Protein AF-A0A9J6GG42-F1 (afdb_monomer)

pLDDT: mean 74.62, std 26.08, range [26.56, 97.38]

Foldseek 3Di:
DDDDDDDDDDDDDDDDDDDDDDPPDPVVVVVVVVVVVPVPDDDPPDCPPVVVVVVVVVVPAQPQLVQLVVLQVVCVVDPDPQKDKDADPVDSQKMKMWGAADPPALRHLAIWIKIWGHDSCPPVAATFIFTPQQDLAQQAARRRGGNDCCNDVVPDSPDGPRNVNVVVNVCRVPPDLVDGNDVVLSCCVPPPVPVNSVVSNVSRVSRVVVVVPVVPPPPPPDDD

Mean predicted aligned error: 14.64 Å

Structure (mmCIF, N/CA/C/O backbone):
data_AF-A0A9J6GG42-F1
#
_entry.id   AF-A0A9J6GG42-F1
#
loop_
_atom_site.group_PDB
_atom_site.id
_atom_site.type_symbol
_atom_site.label_atom_id
_atom_site.label_alt_id
_atom_site.label_comp_id
_atom_site.label_asym_id
_atom_site.label_entity_id
_atom_site.label_seq_id
_atom_site.pdbx_PDB_ins_code
_atom_site.Cartn_x
_atom_site.Cartn_y
_atom_site.Cartn_z
_atom_site.occupancy
_atom_site.B_iso_or_equiv
_atom_site.auth_seq_id
_atom_site.auth_comp_id
_atom_site.auth_asym_id
_atom_site.auth_atom_id
_atom_site.pdbx_PDB_model_num
ATOM 1 N N . MET A 1 1 ? -19.858 -38.511 -34.198 1.00 34.88 1 MET A N 1
ATOM 2 C CA . MET A 1 1 ? -19.966 -39.105 -32.851 1.00 34.88 1 MET A CA 1
ATOM 3 C C . MET A 1 1 ? -19.753 -37.976 -31.852 1.00 34.88 1 MET A C 1
ATOM 5 O O . MET A 1 1 ? -18.632 -37.671 -31.477 1.00 34.88 1 MET A O 1
ATOM 9 N N . CYS A 1 2 ? -20.836 -37.250 -31.577 1.00 27.61 2 CYS A N 1
ATOM 10 C CA . CYS A 1 2 ? -20.926 -36.263 -30.509 1.00 27.61 2 CYS A CA 1
ATOM 11 C C . CYS A 1 2 ? -21.128 -37.011 -29.193 1.00 27.61 2 CYS A C 1
ATOM 13 O O . CYS A 1 2 ? -21.946 -37.927 -29.153 1.00 27.61 2 CYS A O 1
ATOM 15 N N . ILE A 1 3 ? -20.468 -36.576 -28.124 1.00 31.45 3 ILE A N 1
ATOM 16 C CA . ILE A 1 3 ? -20.986 -36.766 -26.770 1.00 31.45 3 ILE A CA 1
ATOM 17 C C . ILE A 1 3 ? -20.995 -35.388 -26.120 1.00 31.45 3 ILE A C 1
ATOM 19 O O . ILE A 1 3 ? -19.964 -34.829 -25.762 1.00 31.45 3 ILE A O 1
ATOM 23 N N . ALA A 1 4 ? -22.200 -34.837 -26.060 1.00 33.78 4 ALA A N 1
ATOM 24 C CA . ALA A 1 4 ? -22.592 -33.738 -25.203 1.00 33.78 4 ALA A CA 1
ATOM 25 C C . ALA A 1 4 ? -23.213 -34.335 -23.941 1.00 33.78 4 ALA A C 1
ATOM 27 O O . ALA A 1 4 ? -24.021 -35.249 -24.078 1.00 33.78 4 ALA A O 1
ATOM 28 N N . VAL A 1 5 ? -22.943 -33.770 -22.762 1.00 28.41 5 VAL A N 1
ATOM 29 C CA . VAL A 1 5 ? -23.880 -33.810 -21.629 1.00 28.41 5 VAL A CA 1
ATOM 30 C C . VAL A 1 5 ? -23.747 -32.515 -20.809 1.00 28.41 5 VAL A C 1
ATOM 32 O O . VAL A 1 5 ? -22.779 -32.350 -20.081 1.00 28.41 5 VAL A O 1
ATOM 35 N N . ARG A 1 6 ? -24.745 -31.629 -20.997 1.00 28.56 6 ARG A N 1
ATOM 36 C CA . ARG A 1 6 ? -25.540 -30.855 -20.004 1.00 28.56 6 ARG A CA 1
ATOM 37 C C . ARG A 1 6 ? -24.800 -30.046 -18.921 1.00 28.56 6 ARG A C 1
ATOM 39 O O . ARG A 1 6 ? -24.008 -30.594 -18.179 1.00 28.56 6 ARG A O 1
ATOM 46 N N . ALA A 1 7 ? -25.035 -28.746 -18.707 1.00 31.27 7 ALA A N 1
ATOM 47 C CA . ALA A 1 7 ? -26.289 -27.970 -18.636 1.00 31.27 7 ALA A CA 1
ATOM 48 C C . ALA A 1 7 ? -27.351 -28.559 -17.681 1.00 31.27 7 ALA A C 1
ATOM 50 O O . ALA A 1 7 ? -28.170 -29.381 -18.087 1.00 31.27 7 ALA A O 1
ATOM 51 N N . CYS A 1 8 ? -27.361 -28.078 -16.435 1.00 27.41 8 CYS A N 1
ATOM 52 C CA . CYS A 1 8 ? -28.512 -28.089 -15.522 1.00 27.41 8 CYS A CA 1
ATOM 53 C C . CYS A 1 8 ? -28.934 -26.608 -15.354 1.00 27.41 8 CYS A C 1
ATOM 55 O O . CYS A 1 8 ? -28.137 -25.830 -14.841 1.00 27.41 8 CYS A O 1
ATOM 57 N N . VAL A 1 9 ? -29.890 -26.105 -16.154 1.00 29.81 9 VAL A N 1
ATOM 58 C CA . VAL A 1 9 ? -31.336 -25.906 -15.848 1.00 29.81 9 VAL A CA 1
ATOM 59 C C . VAL A 1 9 ? -31.528 -24.874 -14.716 1.00 29.81 9 VAL A C 1
ATOM 61 O O . VAL A 1 9 ? -31.176 -25.165 -13.586 1.00 29.81 9 VAL A O 1
ATOM 64 N N . CYS A 1 10 ? -31.834 -23.593 -14.976 1.00 28.28 10 CYS A N 1
ATOM 65 C CA . CYS A 1 10 ? -33.094 -22.938 -15.410 1.00 28.28 10 CYS A CA 1
ATOM 66 C C . CYS A 1 10 ? -34.278 -22.979 -14.417 1.00 28.28 10 CYS A C 1
ATOM 68 O O . CYS A 1 10 ? -34.695 -24.066 -14.034 1.00 28.28 10 CYS A O 1
ATOM 70 N N . ARG A 1 11 ? -34.911 -21.789 -14.273 1.00 27.39 11 ARG A N 1
ATOM 71 C CA . ARG A 1 11 ? -36.269 -21.441 -13.761 1.00 27.39 11 ARG A CA 1
ATOM 72 C C . ARG A 1 11 ? -36.414 -21.340 -12.237 1.00 27.39 11 ARG A C 1
ATOM 74 O O . ARG A 1 11 ? -35.824 -22.137 -11.531 1.00 27.39 11 ARG A O 1
ATOM 81 N N . ASP A 1 12 ? -37.117 -20.378 -11.641 1.00 27.25 12 ASP A N 1
ATOM 82 C CA . ASP A 1 12 ? -38.142 -19.395 -12.049 1.00 27.25 12 ASP A CA 1
ATOM 83 C C . ASP A 1 12 ? -37.752 -18.006 -11.469 1.00 27.25 12 ASP A C 1
ATOM 85 O O . ASP A 1 12 ? -36.958 -17.940 -10.540 1.00 27.25 12 ASP A O 1
ATOM 89 N N . VAL A 1 13 ? -38.155 -16.833 -11.963 1.00 28.69 13 VAL A N 1
ATOM 90 C CA . VAL A 1 13 ? -39.525 -16.325 -12.092 1.00 28.69 13 VAL A CA 1
ATOM 91 C C . VAL A 1 13 ? -39.519 -15.217 -13.148 1.00 28.69 13 VAL A C 1
ATOM 93 O O . VAL A 1 13 ? -38.751 -14.260 -13.072 1.00 28.69 13 VAL A O 1
ATOM 96 N N . THR A 1 14 ? -40.401 -15.351 -14.135 1.00 32.22 14 THR A N 1
ATOM 97 C CA . THR A 1 14 ? -40.903 -14.198 -14.884 1.00 32.22 14 THR A CA 1
ATOM 98 C C . THR A 1 14 ? -42.121 -13.709 -14.128 1.00 32.22 14 THR A C 1
ATOM 100 O O . THR A 1 14 ? -43.102 -14.440 -14.045 1.00 32.22 14 THR A O 1
ATOM 103 N N . ASP A 1 15 ? -42.069 -12.492 -13.598 1.00 27.72 15 ASP A N 1
ATOM 104 C CA . ASP A 1 15 ? -43.293 -11.741 -13.377 1.00 27.72 15 ASP A CA 1
ATOM 105 C C . ASP A 1 15 ? -43.124 -10.301 -13.847 1.00 27.72 15 ASP A C 1
ATOM 107 O O . ASP A 1 15 ? -42.053 -9.696 -13.791 1.00 27.72 15 ASP A O 1
ATOM 111 N N . ARG A 1 16 ? -44.196 -9.835 -14.463 1.00 29.80 16 ARG A N 1
ATOM 112 C CA . ARG A 1 16 ? -44.296 -8.638 -15.280 1.00 29.80 16 ARG A CA 1
ATOM 113 C C . ARG A 1 16 ? -44.722 -7.443 -14.419 1.00 29.80 16 ARG A C 1
ATOM 115 O O . ARG A 1 16 ? -45.598 -7.575 -13.580 1.00 29.80 16 ARG A O 1
ATOM 122 N N . HIS A 1 17 ? -44.242 -6.268 -14.842 1.00 27.11 17 HIS A N 1
ATOM 123 C CA . HIS A 1 17 ? -44.858 -4.930 -14.742 1.00 27.11 17 HIS A CA 1
ATOM 124 C C . HIS A 1 17 ? -44.495 -3.995 -13.571 1.00 27.11 17 HIS A C 1
ATOM 126 O O . HIS A 1 17 ? -44.427 -4.398 -12.419 1.00 27.11 17 HIS A O 1
ATOM 132 N N . PHE A 1 18 ? -44.416 -2.706 -13.962 1.00 26.56 18 PHE A N 1
ATOM 133 C CA . PHE A 1 18 ? -44.274 -1.446 -13.205 1.00 26.56 18 PHE A CA 1
ATOM 134 C C . PHE A 1 18 ? -42.839 -1.125 -12.735 1.00 26.56 18 PHE A C 1
ATOM 136 O O . PHE A 1 18 ? -42.307 -1.821 -11.892 1.00 26.56 18 PHE A O 1
ATOM 143 N N . PHE A 1 19 ? -42.106 -0.110 -13.214 1.00 27.61 19 PHE A N 1
ATOM 144 C CA . PHE A 1 19 ? -42.415 1.189 -13.833 1.00 27.61 19 PHE A CA 1
ATOM 145 C C . PHE A 1 19 ? -41.376 1.536 -14.923 1.00 27.61 19 PHE A C 1
ATOM 147 O O . PHE A 1 19 ? -40.236 1.086 -14.865 1.00 27.61 19 PHE A O 1
ATOM 154 N N . GLY A 1 20 ? -41.787 2.322 -15.922 1.00 31.00 20 GLY A N 1
ATOM 155 C CA . GLY A 1 20 ? -41.000 2.622 -17.120 1.00 31.00 20 GLY A CA 1
ATOM 156 C C . GLY A 1 20 ? -39.867 3.633 -16.939 1.00 31.00 20 GLY A C 1
ATOM 157 O O . GLY A 1 20 ? -40.017 4.615 -16.222 1.00 31.00 20 GLY A O 1
ATOM 158 N N . PHE A 1 21 ? -38.790 3.408 -17.694 1.00 29.58 21 PHE A N 1
ATOM 159 C CA . PHE 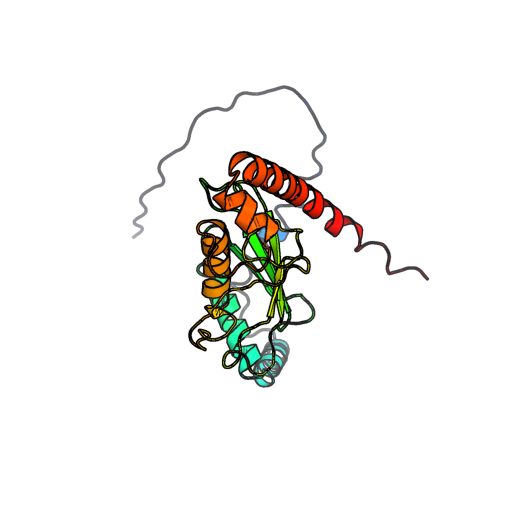A 1 21 ? -37.803 4.400 -18.124 1.00 29.58 21 PHE A CA 1
ATOM 160 C C . PHE A 1 21 ? -37.305 4.029 -19.542 1.00 29.58 21 PHE A C 1
ATOM 162 O O . PHE A 1 21 ? -37.403 2.857 -19.910 1.00 29.58 21 PHE A O 1
ATOM 169 N N . PRO A 1 22 ? -36.860 4.998 -20.368 1.00 30.06 22 PRO A N 1
ATOM 170 C CA . PRO A 1 22 ? -36.597 4.803 -21.800 1.00 30.06 22 PRO A CA 1
ATOM 171 C C . PRO A 1 22 ? -35.367 3.922 -22.087 1.00 30.06 22 PRO A C 1
ATOM 173 O O . PRO A 1 22 ? -34.332 4.067 -21.443 1.00 30.06 22 PRO A O 1
ATOM 176 N N . ASP A 1 23 ? -35.495 3.054 -23.096 1.00 36.44 23 ASP A N 1
ATOM 177 C CA . ASP A 1 23 ? -34.496 2.117 -23.642 1.00 36.44 23 ASP A CA 1
ATOM 178 C C . ASP A 1 23 ? -33.335 2.809 -24.399 1.00 36.44 23 ASP A C 1
ATOM 180 O O . ASP A 1 23 ? -33.146 2.628 -25.601 1.00 36.44 23 ASP A O 1
ATOM 184 N N . GLU A 1 24 ? -32.505 3.573 -23.696 1.00 39.22 24 GLU A N 1
ATOM 185 C CA . GLU A 1 24 ? -31.186 3.995 -24.184 1.00 39.22 24 GLU A CA 1
ATOM 186 C C . GLU A 1 24 ? -30.173 3.887 -23.041 1.00 39.22 24 GLU A C 1
ATOM 188 O O . GLU A 1 24 ? -29.965 4.869 -22.350 1.00 39.22 24 GLU A O 1
ATOM 193 N N . ASP A 1 25 ? -29.593 2.696 -22.802 1.00 42.44 25 ASP A N 1
ATOM 194 C CA . ASP A 1 25 ? -28.186 2.571 -22.333 1.00 42.44 25 ASP A CA 1
ATOM 195 C C . ASP A 1 25 ? -27.667 1.148 -22.023 1.00 42.44 25 ASP A C 1
ATOM 197 O O . ASP A 1 25 ? -26.556 0.978 -21.524 1.00 42.44 25 ASP A O 1
ATOM 201 N N . VAL A 1 26 ? -28.375 0.068 -22.369 1.00 39.12 26 VAL A N 1
ATOM 202 C CA . VAL A 1 26 ? -27.861 -1.299 -22.085 1.00 39.12 26 VAL A CA 1
ATOM 203 C C . VAL A 1 26 ? -26.982 -1.860 -23.222 1.00 39.12 26 VAL A C 1
ATOM 205 O O . VAL A 1 26 ? -26.196 -2.791 -23.035 1.00 39.12 26 VAL A O 1
ATOM 208 N N . THR A 1 27 ? -27.011 -1.248 -24.407 1.00 38.69 27 THR A N 1
ATOM 209 C CA . THR A 1 27 ? -26.248 -1.689 -25.591 1.00 38.69 27 THR A CA 1
ATOM 210 C C . THR A 1 27 ? -24.863 -1.049 -25.732 1.00 38.69 27 THR A C 1
ATOM 212 O O . THR A 1 27 ? -24.027 -1.592 -26.458 1.00 38.69 27 THR A O 1
ATOM 215 N N . GLN A 1 28 ? -24.552 0.040 -25.015 1.00 38.94 28 GLN A N 1
ATOM 216 C CA . GLN A 1 28 ? -23.200 0.631 -25.024 1.00 38.94 28 GLN A CA 1
ATOM 217 C C . GLN A 1 28 ? -22.244 -0.017 -24.010 1.00 38.94 28 GLN A C 1
ATOM 219 O O . GLN A 1 28 ? -21.036 -0.078 -24.259 1.00 38.94 28 GLN A O 1
ATOM 224 N N . LEU A 1 29 ? -22.766 -0.615 -22.936 1.00 37.66 29 LEU A N 1
ATOM 225 C CA . LEU A 1 29 ? -21.952 -1.285 -21.916 1.00 37.66 29 LEU A CA 1
ATOM 226 C C . LEU A 1 29 ? -21.513 -2.705 -22.331 1.00 37.66 29 LEU A C 1
ATOM 228 O O . LEU A 1 29 ? -20.442 -3.175 -21.947 1.00 37.66 29 LEU A O 1
ATOM 232 N N . LEU A 1 30 ? -22.265 -3.364 -23.219 1.00 35.56 30 LEU A N 1
ATOM 233 C CA . LEU A 1 30 ? -21.920 -4.695 -23.743 1.00 35.56 30 LEU A CA 1
ATOM 234 C C . LEU A 1 30 ? -21.073 -4.663 -25.031 1.00 35.56 30 LEU A C 1
ATOM 236 O O . LEU A 1 30 ? -20.519 -5.690 -25.428 1.00 35.56 30 LEU A O 1
ATOM 240 N N . GLY A 1 31 ? -20.884 -3.490 -25.648 1.00 35.47 31 GLY A N 1
ATOM 241 C CA . GLY A 1 31 ? -20.047 -3.296 -26.844 1.00 35.47 31 GLY A CA 1
ATOM 242 C C . GLY A 1 31 ? -18.552 -3.051 -26.575 1.00 35.47 31 GLY A C 1
ATOM 243 O O . GLY A 1 31 ? -17.739 -3.097 -27.508 1.00 35.47 31 GLY A O 1
ATOM 244 N N . ARG A 1 32 ? -18.166 -2.796 -25.316 1.00 41.47 32 ARG A N 1
ATOM 245 C CA . ARG A 1 32 ? -16.761 -2.596 -24.904 1.00 41.47 32 ARG A CA 1
ATOM 246 C C . ARG A 1 32 ? -16.127 -3.832 -24.260 1.00 41.47 32 ARG A C 1
ATOM 248 O O . ARG A 1 32 ? -14.922 -4.014 -24.392 1.00 41.47 32 ARG A O 1
ATOM 255 N N . ILE A 1 33 ? -16.923 -4.750 -23.712 1.00 37.12 33 ILE A N 1
ATOM 256 C CA . ILE A 1 33 ? -16.424 -6.018 -23.147 1.00 37.12 33 ILE A CA 1
ATOM 257 C C . ILE A 1 33 ? -16.388 -7.145 -24.201 1.00 37.12 33 ILE A C 1
ATOM 259 O O . ILE A 1 33 ? -15.546 -8.039 -24.143 1.00 37.12 33 ILE A O 1
ATOM 263 N N . THR A 1 34 ? -17.176 -7.055 -25.276 1.00 36.91 34 THR A N 1
ATOM 264 C CA . THR A 1 34 ? -17.139 -8.030 -26.388 1.00 36.91 34 THR A CA 1
ATOM 265 C C . THR A 1 34 ? -16.066 -7.756 -27.449 1.00 36.91 34 THR A C 1
ATOM 267 O O . THR A 1 34 ? -15.823 -8.607 -28.303 1.00 36.91 34 THR A O 1
ATOM 270 N N . ARG A 1 35 ? -15.331 -6.635 -27.369 1.00 43.53 35 ARG A N 1
ATOM 271 C CA . ARG A 1 35 ? -14.138 -6.405 -28.211 1.00 43.53 35 ARG A CA 1
ATOM 272 C C . ARG A 1 35 ? -12.839 -6.973 -27.639 1.00 43.53 35 ARG A C 1
ATOM 274 O O . ARG A 1 35 ? -11.847 -7.028 -28.359 1.00 43.53 35 ARG A O 1
ATOM 281 N N . PHE A 1 36 ? -12.863 -7.486 -26.410 1.00 42.38 36 PHE A N 1
ATOM 282 C CA . PHE A 1 36 ? -11.732 -8.216 -25.830 1.00 42.38 36 PHE A CA 1
ATOM 283 C C . PHE A 1 36 ? -11.782 -9.727 -26.122 1.00 42.38 36 PHE A C 1
ATOM 285 O O . PHE A 1 36 ? -10.751 -10.395 -26.126 1.00 42.38 36 PHE A O 1
ATOM 292 N N . PHE A 1 37 ? -12.956 -10.262 -26.480 1.00 33.41 37 PHE A N 1
ATOM 293 C CA . PHE A 1 37 ? -13.155 -11.692 -26.754 1.00 33.41 37 PHE A CA 1
ATOM 294 C C . PHE A 1 37 ? -13.167 -12.094 -28.242 1.00 33.41 37 PHE A C 1
ATOM 296 O O . PHE A 1 37 ? -13.325 -13.272 -28.550 1.00 33.41 37 PHE A O 1
ATOM 303 N N . LEU A 1 38 ? -12.900 -11.165 -29.171 1.00 35.72 38 LEU A N 1
ATOM 304 C CA . LEU A 1 38 ? -12.677 -11.473 -30.598 1.00 35.72 38 LEU A CA 1
ATOM 305 C C . LEU A 1 38 ? -11.225 -11.268 -31.071 1.00 35.72 38 LEU A C 1
ATOM 307 O O . LEU A 1 38 ? -10.941 -11.334 -32.265 1.00 35.72 38 LEU A O 1
ATOM 311 N N . TRP A 1 39 ? -10.270 -11.084 -30.153 1.00 34.34 39 TRP A N 1
ATOM 312 C CA . TRP A 1 39 ? -8.835 -11.063 -30.476 1.00 34.34 39 TRP A CA 1
ATOM 313 C C . TRP A 1 39 ? -8.170 -12.444 -30.330 1.00 34.34 39 TRP A C 1
ATOM 315 O O . TRP A 1 39 ? -6.969 -12.556 -30.126 1.00 34.34 39 TRP A O 1
ATOM 325 N N . LYS A 1 40 ? -8.929 -13.538 -30.444 1.00 38.41 40 LYS A N 1
ATOM 326 C CA . LYS A 1 40 ? -8.357 -14.887 -30.624 1.00 38.41 40 LYS A CA 1
ATOM 327 C C . LYS A 1 40 ? -8.551 -15.460 -32.025 1.00 38.41 40 LYS A C 1
ATOM 329 O O . LYS A 1 40 ? -8.370 -16.655 -32.231 1.00 38.41 40 LYS A O 1
ATOM 334 N N . GLN A 1 41 ? -8.846 -14.607 -33.007 1.00 42.19 41 GLN A N 1
ATOM 335 C CA . GLN A 1 41 ? -8.968 -15.044 -34.398 1.00 42.19 41 GLN A CA 1
ATOM 336 C C . GLN A 1 41 ? -8.524 -13.987 -35.417 1.00 42.19 41 GLN A C 1
ATOM 338 O O . GLN A 1 41 ? -9.096 -13.866 -36.495 1.00 42.19 41 GLN A O 1
ATOM 343 N N . LEU A 1 42 ? -7.481 -13.213 -35.100 1.00 43.34 42 LEU A N 1
ATOM 344 C CA . LEU A 1 42 ? -6.805 -12.404 -36.112 1.00 43.34 42 LEU A CA 1
ATOM 345 C C . LEU A 1 42 ? -5.604 -13.168 -36.655 1.00 43.34 42 LEU A C 1
ATOM 347 O O . LEU A 1 42 ? -4.560 -13.290 -36.013 1.00 43.34 42 LEU A O 1
ATOM 351 N N . ASP A 1 43 ? -5.795 -13.687 -37.864 1.00 43.47 43 ASP A N 1
ATOM 352 C CA . ASP A 1 43 ? -4.780 -14.331 -38.676 1.00 43.47 43 ASP A CA 1
ATOM 353 C C . ASP A 1 43 ? -3.457 -13.562 -38.649 1.00 43.47 43 ASP A C 1
ATOM 355 O O . ASP A 1 43 ? -3.310 -12.443 -39.153 1.00 43.47 43 ASP A O 1
ATOM 359 N N . ALA A 1 44 ? -2.444 -14.251 -38.134 1.00 44.19 44 ALA A N 1
ATOM 360 C CA . ALA A 1 44 ? -1.038 -13.884 -38.069 1.00 44.19 44 ALA A CA 1
ATOM 361 C C . ALA A 1 44 ? -0.388 -13.490 -39.418 1.00 44.19 44 ALA A C 1
ATOM 363 O O . ALA A 1 44 ? 0.810 -13.193 -39.430 1.00 44.19 44 ALA A O 1
ATOM 364 N N . LYS A 1 45 ? -1.139 -13.495 -40.525 1.00 44.47 45 LYS A N 1
ATOM 365 C CA . LYS A 1 45 ? -0.677 -13.290 -41.903 1.00 44.47 45 LYS A CA 1
ATOM 366 C C . LYS A 1 45 ? -1.046 -11.924 -42.501 1.00 44.47 45 LYS A C 1
ATOM 368 O O . LYS A 1 45 ? -0.492 -11.577 -43.536 1.00 44.47 45 LYS A O 1
ATOM 373 N N . ARG A 1 46 ? -1.941 -11.135 -41.883 1.00 49.38 46 ARG A N 1
ATOM 374 C CA . ARG A 1 46 ? -2.514 -9.937 -42.541 1.00 49.38 46 ARG A CA 1
ATOM 375 C C . ARG A 1 46 ? -1.795 -8.606 -42.279 1.00 49.38 46 ARG A C 1
ATOM 377 O O . ARG A 1 46 ? -2.008 -7.662 -43.027 1.00 49.38 46 ARG A O 1
ATOM 384 N N . PHE A 1 47 ? -0.906 -8.521 -41.286 1.00 45.38 47 PHE A N 1
ATOM 385 C CA . PHE A 1 47 ? -0.164 -7.284 -40.991 1.00 45.38 47 PHE A CA 1
ATOM 386 C C . PHE A 1 47 ? 1.282 -7.561 -40.548 1.00 45.38 47 PHE A C 1
ATOM 388 O O . PHE A 1 47 ? 1.581 -7.536 -39.349 1.00 45.38 47 PHE A O 1
ATOM 395 N N . PRO A 1 48 ? 2.211 -7.819 -41.487 1.00 42.44 48 PRO A N 1
ATOM 396 C CA . PRO A 1 48 ? 3.614 -8.041 -41.146 1.00 42.44 48 PRO A CA 1
ATOM 397 C C . PRO A 1 48 ? 4.251 -6.812 -40.471 1.00 42.44 48 PRO A C 1
ATOM 399 O O . PRO A 1 48 ? 5.040 -6.972 -39.548 1.00 42.44 48 PRO A O 1
ATOM 402 N N . SER A 1 49 ? 3.850 -5.585 -40.829 1.00 41.44 49 SER A N 1
ATOM 403 C CA . SER A 1 49 ? 4.427 -4.343 -40.283 1.00 41.44 49 SER A CA 1
ATOM 404 C C . SER A 1 49 ? 4.037 -4.034 -38.828 1.00 41.44 49 SER A C 1
ATOM 406 O O . SER A 1 49 ? 4.852 -3.482 -38.087 1.00 41.44 49 SER A O 1
ATOM 408 N N . LEU A 1 50 ? 2.831 -4.415 -38.388 1.00 44.06 50 LEU A N 1
ATOM 409 C CA . LEU A 1 50 ? 2.371 -4.254 -37.000 1.00 44.06 50 LEU A CA 1
ATOM 410 C C . LEU A 1 50 ? 3.049 -5.250 -36.062 1.00 44.06 50 LEU A C 1
ATOM 412 O O . LEU A 1 50 ? 3.456 -4.865 -34.968 1.00 44.06 50 LEU A O 1
ATOM 416 N N . LYS A 1 51 ? 3.276 -6.489 -36.518 1.00 42.53 51 LYS A N 1
ATOM 417 C CA . LYS A 1 51 ? 4.135 -7.436 -35.798 1.00 42.53 51 LYS A CA 1
ATOM 41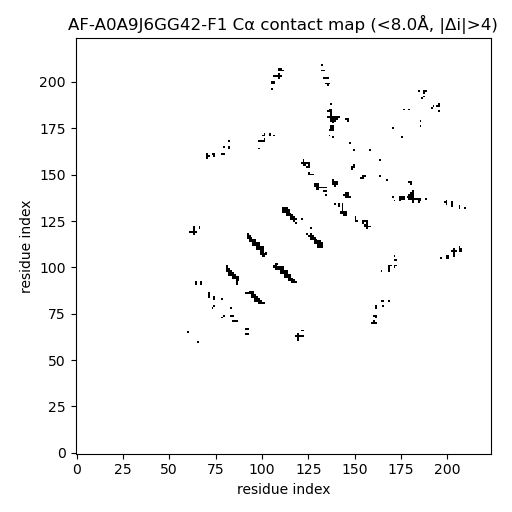8 C C . LYS A 1 51 ? 5.543 -6.879 -35.647 1.00 42.53 51 LYS A C 1
ATOM 420 O O . LYS A 1 51 ? 6.057 -6.872 -34.540 1.00 42.53 51 LYS A O 1
ATOM 425 N N . THR A 1 52 ? 6.140 -6.327 -36.701 1.00 42.38 52 THR A N 1
ATOM 426 C CA . THR A 1 52 ? 7.494 -5.756 -36.625 1.00 42.38 52 THR A CA 1
ATOM 427 C C . THR A 1 52 ? 7.575 -4.517 -35.723 1.00 42.38 52 THR A C 1
ATOM 429 O O . THR A 1 52 ? 8.578 -4.351 -35.033 1.00 42.38 52 THR A O 1
ATOM 432 N N . LYS A 1 53 ? 6.533 -3.671 -35.659 1.00 41.16 53 LYS A N 1
ATOM 433 C CA . LYS A 1 53 ? 6.456 -2.535 -34.715 1.00 41.16 53 LYS A CA 1
ATOM 434 C C . LYS A 1 53 ? 6.303 -2.990 -33.260 1.00 41.16 53 LYS A C 1
ATOM 436 O O . LYS A 1 53 ? 7.027 -2.492 -32.405 1.00 41.16 53 LYS A O 1
ATOM 441 N N . LEU A 1 54 ? 5.426 -3.958 -32.992 1.00 46.00 54 LEU A N 1
ATOM 442 C CA . LEU A 1 54 ? 5.205 -4.501 -31.647 1.00 46.00 54 LEU A CA 1
ATOM 443 C C . LEU A 1 54 ? 6.423 -5.308 -31.155 1.00 46.00 54 LEU A C 1
ATOM 445 O O . LEU A 1 54 ? 6.836 -5.176 -30.007 1.00 46.00 54 LEU A O 1
ATOM 449 N N . ILE A 1 55 ? 7.062 -6.069 -32.053 1.00 46.75 55 ILE A N 1
ATOM 450 C CA . ILE A 1 55 ? 8.310 -6.805 -31.802 1.00 46.75 55 ILE A CA 1
ATOM 451 C C . ILE A 1 55 ? 9.482 -5.835 -31.586 1.00 46.75 55 ILE A C 1
ATOM 453 O O . ILE A 1 55 ? 10.279 -6.063 -30.684 1.00 46.75 55 ILE A O 1
ATOM 457 N N . ARG A 1 56 ? 9.583 -4.720 -32.331 1.00 42.34 56 ARG A N 1
ATOM 458 C CA . ARG A 1 56 ? 10.596 -3.673 -32.071 1.00 42.34 56 ARG A CA 1
ATOM 459 C C . ARG A 1 56 ? 10.402 -2.980 -30.721 1.00 42.34 56 ARG A C 1
ATOM 461 O O . ARG A 1 56 ? 11.398 -2.708 -30.061 1.00 42.34 56 ARG A O 1
ATOM 468 N N . TYR A 1 57 ? 9.161 -2.739 -30.297 1.00 43.31 57 TYR A N 1
ATOM 469 C CA . TYR A 1 57 ? 8.861 -2.206 -28.961 1.00 43.31 57 TYR A CA 1
ATOM 470 C C . TYR A 1 57 ? 9.267 -3.201 -27.858 1.00 43.31 57 TYR A C 1
ATOM 472 O O . TYR A 1 57 ? 9.876 -2.821 -26.861 1.00 43.31 57 TYR A O 1
ATOM 480 N N . PHE A 1 58 ? 9.041 -4.499 -28.087 1.00 48.19 58 PHE A N 1
ATOM 481 C CA . PHE A 1 58 ? 9.532 -5.576 -27.221 1.00 48.19 58 PHE A CA 1
ATOM 482 C C . PHE A 1 58 ? 11.069 -5.665 -27.180 1.00 48.19 58 PHE A C 1
ATOM 484 O O . PHE A 1 58 ? 11.637 -5.921 -26.118 1.00 48.19 58 PHE A O 1
ATOM 491 N N . ASN A 1 59 ? 11.752 -5.407 -28.301 1.00 44.78 59 ASN A N 1
ATOM 492 C CA . ASN A 1 59 ? 13.207 -5.557 -28.442 1.00 44.78 59 ASN A CA 1
ATOM 493 C C . ASN A 1 59 ? 14.032 -4.381 -27.873 1.00 44.78 59 ASN A C 1
ATOM 495 O O . ASN A 1 59 ? 15.255 -4.458 -27.843 1.00 44.78 59 ASN A O 1
ATOM 499 N N . MET A 1 60 ? 13.378 -3.308 -27.410 1.00 52.66 60 MET A N 1
ATOM 500 C CA . MET A 1 60 ? 14.000 -2.149 -26.741 1.00 52.66 60 MET A CA 1
ATOM 501 C C . MET A 1 60 ? 13.708 -2.090 -25.230 1.00 52.66 60 MET A C 1
ATOM 503 O O . MET A 1 60 ? 14.058 -1.121 -24.559 1.00 52.66 60 MET A O 1
ATOM 507 N N . SER A 1 61 ? 13.030 -3.098 -24.677 1.00 69.12 61 SER A N 1
ATOM 508 C CA . SER A 1 61 ? 12.610 -3.081 -23.276 1.00 69.12 61 SER A CA 1
ATOM 509 C C . SER A 1 61 ? 13.757 -3.493 -22.343 1.00 69.12 61 SER A C 1
ATOM 511 O O . SER A 1 61 ? 14.324 -4.589 -22.439 1.00 69.12 61 SER A O 1
ATOM 513 N N . THR A 1 62 ? 14.110 -2.594 -21.422 1.00 87.00 62 THR A N 1
ATOM 514 C CA . THR A 1 62 ? 15.096 -2.850 -20.364 1.00 87.00 62 THR A CA 1
ATOM 515 C C . THR A 1 62 ? 14.725 -4.109 -19.566 1.00 87.00 62 THR A C 1
ATOM 517 O O . THR A 1 62 ? 13.551 -4.500 -19.537 1.00 87.00 62 THR A O 1
ATOM 520 N N . PRO A 1 63 ? 15.692 -4.796 -18.926 1.00 91.88 63 PRO A N 1
ATOM 521 C CA . PRO A 1 63 ? 15.401 -5.965 -18.093 1.00 91.88 63 PRO A CA 1
ATOM 522 C C . PRO A 1 63 ? 14.287 -5.705 -17.067 1.00 91.88 63 PRO A C 1
ATOM 524 O O . PRO A 1 63 ? 13.390 -6.539 -16.935 1.00 91.88 63 PRO A O 1
ATOM 527 N N . ALA A 1 64 ? 14.286 -4.518 -16.448 1.00 92.75 64 ALA A N 1
ATOM 528 C CA . ALA A 1 64 ? 13.239 -4.057 -15.539 1.00 92.75 64 ALA A CA 1
ATOM 529 C C . ALA A 1 64 ? 11.860 -4.018 -16.211 1.00 92.75 64 ALA A C 1
ATOM 531 O O . ALA A 1 64 ? 10.925 -4.659 -15.737 1.00 92.75 64 ALA A O 1
ATOM 532 N N . ARG A 1 65 ? 11.730 -3.367 -17.375 1.00 92.31 65 ARG A N 1
ATOM 533 C CA . ARG A 1 65 ? 10.459 -3.323 -18.121 1.00 92.31 65 ARG A CA 1
ATOM 534 C C . ARG A 1 65 ? 9.969 -4.714 -18.532 1.00 92.31 65 ARG A C 1
ATOM 536 O O . ARG A 1 65 ? 8.778 -4.996 -18.434 1.00 92.31 65 ARG A O 1
ATOM 543 N N . ARG A 1 66 ? 10.870 -5.611 -18.957 1.00 92.25 66 ARG A N 1
ATOM 544 C CA . ARG A 1 66 ? 10.512 -7.012 -19.262 1.00 92.25 66 ARG A CA 1
ATOM 545 C C . ARG A 1 66 ? 10.022 -7.764 -18.035 1.00 92.25 66 ARG A C 1
ATOM 547 O O . ARG A 1 66 ? 9.120 -8.592 -18.162 1.00 92.25 66 ARG A O 1
ATOM 554 N N . ARG A 1 67 ? 10.611 -7.494 -16.868 1.00 94.44 67 ARG A N 1
ATOM 555 C CA . ARG A 1 67 ? 10.146 -8.057 -15.603 1.00 94.44 67 ARG A CA 1
ATOM 556 C C . ARG A 1 67 ? 8.756 -7.528 -15.250 1.00 94.44 67 ARG A C 1
ATOM 558 O O . ARG A 1 67 ? 7.869 -8.341 -15.034 1.00 94.44 67 ARG A O 1
ATOM 565 N N . LEU A 1 68 ? 8.532 -6.218 -15.329 1.00 94.81 68 LEU A N 1
ATOM 566 C CA . LEU A 1 68 ? 7.232 -5.602 -15.034 1.00 94.81 68 LEU A CA 1
ATOM 567 C 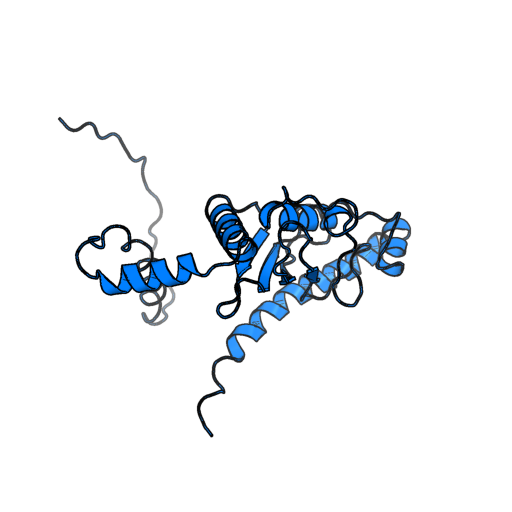C . LEU A 1 68 ? 6.107 -6.116 -15.937 1.00 94.81 68 LEU A C 1
ATOM 569 O O . LEU A 1 68 ? 5.020 -6.405 -15.452 1.00 94.81 68 LEU A O 1
ATOM 573 N N . MET A 1 69 ? 6.364 -6.320 -17.233 1.00 91.88 69 MET A N 1
ATOM 574 C CA . MET A 1 69 ? 5.372 -6.940 -18.126 1.00 91.88 69 MET A CA 1
ATOM 575 C C . MET A 1 69 ? 5.002 -8.367 -17.696 1.00 91.88 69 MET A C 1
ATOM 577 O O . MET A 1 69 ? 3.85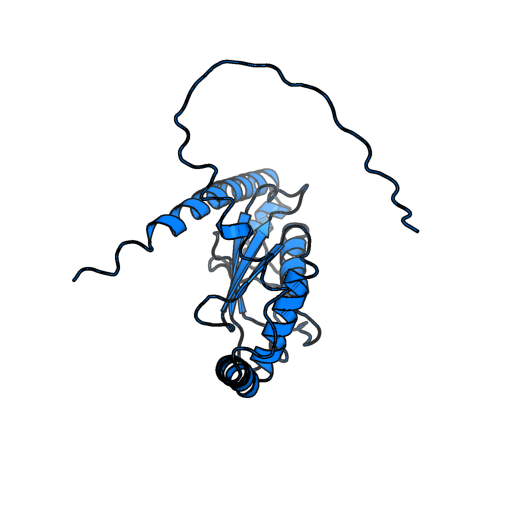8 -8.786 -17.863 1.00 91.88 69 MET A O 1
ATOM 581 N N . ARG A 1 70 ? 5.960 -9.126 -17.152 1.00 92.75 70 ARG A N 1
ATOM 582 C CA . ARG A 1 70 ? 5.707 -10.475 -16.632 1.00 92.75 70 ARG A CA 1
ATOM 583 C C . ARG A 1 70 ? 4.890 -10.426 -15.349 1.00 92.75 70 ARG A C 1
ATOM 585 O O . ARG A 1 70 ? 3.949 -11.201 -15.225 1.00 92.75 70 ARG A O 1
ATOM 592 N N . ASP A 1 71 ? 5.233 -9.521 -14.441 1.00 94.00 71 ASP A N 1
ATOM 593 C CA . ASP A 1 71 ? 4.506 -9.359 -13.183 1.00 94.00 71 ASP A CA 1
ATOM 594 C C . ASP A 1 71 ? 3.072 -8.882 -13.449 1.00 94.00 71 ASP A C 1
ATOM 596 O O . ASP A 1 71 ? 2.138 -9.387 -12.835 1.00 94.00 71 ASP A O 1
ATOM 600 N N . PHE A 1 72 ? 2.873 -8.008 -14.443 1.00 93.12 72 PHE A N 1
ATOM 601 C CA . PHE A 1 72 ? 1.542 -7.575 -14.878 1.00 93.12 72 PHE A CA 1
ATOM 602 C C . PHE A 1 72 ? 0.724 -8.731 -15.431 1.00 93.12 72 PHE A C 1
ATOM 604 O O . PHE A 1 72 ? -0.429 -8.920 -15.058 1.00 93.12 72 PHE A O 1
ATOM 611 N N . LYS A 1 73 ? 1.340 -9.542 -16.295 1.00 90.88 73 LYS A N 1
ATOM 612 C CA . LYS A 1 73 ? 0.693 -10.729 -16.842 1.00 90.88 73 LYS A CA 1
ATOM 613 C C . LYS A 1 73 ? 0.290 -11.703 -15.730 1.00 90.88 73 LYS A C 1
ATOM 615 O O . LYS A 1 73 ? -0.830 -12.195 -15.753 1.00 90.88 73 LYS A O 1
ATOM 620 N N . ARG A 1 74 ? 1.170 -11.947 -14.755 1.00 90.56 74 ARG A N 1
ATOM 621 C CA . ARG A 1 74 ? 0.870 -12.819 -13.612 1.00 90.56 74 ARG A CA 1
ATOM 622 C C . ARG A 1 74 ? -0.302 -12.282 -12.794 1.00 90.56 74 ARG A C 1
ATOM 624 O O . ARG A 1 74 ? -1.210 -13.042 -12.495 1.00 90.56 74 ARG A O 1
ATOM 631 N N . LEU A 1 75 ? -0.299 -10.982 -12.500 1.00 91.06 75 LEU A N 1
ATOM 632 C CA . LEU A 1 75 ? -1.377 -10.326 -11.762 1.00 91.06 75 LEU A CA 1
ATOM 633 C C . LEU A 1 75 ? -2.726 -10.402 -12.500 1.00 91.06 75 LEU A C 1
ATOM 635 O O . LEU A 1 75 ? -3.760 -10.478 -11.854 1.00 91.06 75 LEU A O 1
ATOM 639 N N . GLN A 1 76 ? -2.733 -10.403 -13.839 1.00 88.56 76 GLN A N 1
ATOM 640 C CA . GLN A 1 76 ? -3.956 -10.596 -14.632 1.00 88.56 76 GLN A CA 1
ATOM 641 C C . GLN A 1 76 ? -4.424 -12.052 -14.705 1.00 88.56 76 GLN A C 1
ATOM 643 O O . GLN A 1 76 ? -5.624 -12.301 -14.769 1.00 88.56 76 GLN A O 1
ATOM 648 N N . GLU A 1 77 ? -3.490 -13.002 -14.785 1.00 89.56 77 GLU A N 1
ATOM 649 C CA . GLU A 1 77 ? -3.811 -14.429 -14.893 1.00 89.56 77 GLU A CA 1
ATOM 650 C C . GLU A 1 77 ? -4.305 -15.006 -13.562 1.00 89.56 77 GLU A C 1
ATOM 652 O O . GLU A 1 77 ? -5.192 -15.857 -13.571 1.00 89.56 77 GLU A O 1
ATOM 657 N N . ASP A 1 78 ? -3.753 -14.533 -12.444 1.00 86.94 78 ASP A N 1
ATOM 658 C CA . ASP A 1 78 ? -4.075 -14.989 -11.091 1.00 86.94 78 ASP A CA 1
ATOM 659 C C . ASP A 1 78 ? -4.088 -13.791 -10.116 1.00 86.94 78 ASP A C 1
ATOM 661 O O . ASP A 1 78 ? -3.116 -13.565 -9.387 1.00 86.94 78 ASP A O 1
ATOM 665 N N . PRO A 1 79 ? -5.138 -12.945 -10.158 1.00 87.62 79 PRO A N 1
ATOM 666 C CA . PRO A 1 79 ? -5.248 -11.791 -9.275 1.00 87.62 79 PRO A CA 1
ATOM 667 C C . PRO A 1 79 ? -5.520 -12.247 -7.833 1.00 87.62 79 PRO A C 1
ATOM 669 O O . PRO A 1 79 ? -6.499 -12.963 -7.597 1.00 87.62 79 PRO A O 1
ATOM 672 N N . PRO A 1 80 ? -4.720 -11.814 -6.841 1.00 90.62 80 PRO A N 1
ATOM 673 C CA . PRO A 1 80 ? -5.008 -12.121 -5.448 1.00 90.62 80 PRO A CA 1
ATOM 674 C C . PRO A 1 80 ? -6.319 -11.471 -5.001 1.00 90.62 80 PRO A C 1
ATOM 676 O O . PRO A 1 80 ? -6.695 -10.390 -5.459 1.00 90.62 80 PRO A O 1
ATOM 679 N N . ALA A 1 81 ? -7.011 -12.126 -4.072 1.00 90.56 81 ALA A N 1
ATOM 680 C CA . ALA A 1 81 ? -8.276 -11.629 -3.555 1.00 90.56 81 ALA A CA 1
ATOM 681 C C . ALA A 1 81 ? -8.102 -10.253 -2.890 1.00 90.56 81 ALA A C 1
ATOM 683 O O . ALA A 1 81 ? -7.221 -10.045 -2.060 1.00 90.56 81 ALA A O 1
ATOM 684 N N . GLY A 1 82 ? -8.961 -9.303 -3.253 1.00 89.81 82 GLY A N 1
ATOM 685 C CA . GLY A 1 82 ? -8.982 -7.986 -2.624 1.00 89.81 82 GLY A CA 1
ATOM 686 C C . GLY A 1 82 ? -7.848 -7.037 -3.041 1.00 89.81 82 GLY A C 1
ATOM 687 O O . GLY A 1 82 ? -7.745 -5.955 -2.469 1.00 89.81 82 GLY A O 1
ATOM 688 N N . VAL A 1 83 ? -7.025 -7.375 -4.041 1.00 93.00 83 VAL A N 1
ATOM 689 C CA . VAL A 1 83 ? -6.015 -6.452 -4.587 1.00 93.00 83 VAL A CA 1
ATOM 690 C C . VAL A 1 83 ? -6.086 -6.385 -6.110 1.00 93.00 83 VAL A C 1
ATOM 692 O O . VAL A 1 83 ? -6.396 -7.359 -6.790 1.00 93.00 83 VAL A O 1
ATOM 695 N N . SER A 1 84 ? -5.776 -5.221 -6.667 1.00 90.88 84 SER A N 1
ATOM 696 C CA . SER A 1 84 ? -5.682 -5.007 -8.110 1.00 90.88 84 SER A CA 1
ATOM 697 C C . SER A 1 84 ? -4.583 -3.999 -8.417 1.00 90.88 84 SER A C 1
ATOM 699 O O . SER A 1 84 ? -4.277 -3.136 -7.597 1.00 90.88 84 SER A O 1
ATOM 701 N N . GLY A 1 85 ? -3.975 -4.092 -9.596 1.00 92.94 85 GLY A N 1
ATOM 702 C CA . GLY A 1 85 ? -2.925 -3.172 -10.009 1.00 92.94 85 GLY A CA 1
ATOM 703 C C . GLY A 1 85 ? -2.678 -3.183 -11.508 1.00 92.94 85 GLY A C 1
ATOM 704 O O . GLY A 1 85 ? -2.770 -4.220 -12.164 1.00 92.94 85 GLY A O 1
ATOM 705 N N . ALA A 1 86 ? -2.348 -2.017 -12.053 1.00 92.12 86 ALA A N 1
ATOM 706 C CA . ALA A 1 86 ? -2.025 -1.849 -13.459 1.00 92.12 86 ALA A CA 1
ATOM 707 C C . ALA A 1 86 ? -0.995 -0.727 -13.671 1.00 92.12 86 ALA A C 1
ATOM 709 O O . ALA A 1 86 ? -0.980 0.249 -12.913 1.00 92.12 86 ALA A O 1
ATOM 710 N N . PRO A 1 87 ? -0.138 -0.833 -14.702 1.00 93.31 87 PRO A N 1
ATOM 711 C CA . PRO A 1 87 ? 0.704 0.277 -15.124 1.00 93.31 87 PRO A CA 1
ATOM 712 C C . PRO A 1 87 ? -0.153 1.447 -15.618 1.00 93.31 87 PRO A C 1
ATOM 714 O O . PRO A 1 87 ? -1.235 1.251 -16.165 1.00 93.31 87 PRO A O 1
ATOM 717 N N . THR A 1 88 ? 0.362 2.664 -15.472 1.00 89.56 88 THR A N 1
ATOM 718 C CA . THR A 1 88 ? -0.226 3.851 -16.108 1.00 89.56 88 THR A CA 1
ATOM 719 C C . THR A 1 88 ? -0.067 3.793 -17.629 1.00 89.56 88 THR A C 1
ATOM 721 O O . THR A 1 88 ? 0.924 3.252 -18.129 1.00 89.56 88 THR A O 1
ATOM 724 N N . ASP A 1 89 ? -0.993 4.411 -18.369 1.00 83.06 89 ASP A N 1
ATOM 725 C CA . ASP A 1 89 ? -1.020 4.366 -19.843 1.00 83.06 89 ASP A CA 1
ATOM 726 C C . ASP A 1 89 ? 0.278 4.867 -20.491 1.00 83.06 89 ASP A C 1
ATOM 728 O O . ASP A 1 89 ? 0.733 4.347 -21.511 1.00 83.06 89 ASP A O 1
ATOM 732 N N . ASN A 1 90 ? 0.906 5.861 -19.862 1.00 82.88 90 ASN A N 1
ATOM 733 C CA . ASN A 1 90 ? 2.074 6.543 -20.409 1.00 82.88 90 ASN A CA 1
ATOM 734 C C . ASN A 1 90 ? 3.403 5.976 -19.893 1.00 82.88 90 ASN A C 1
ATOM 736 O O . ASN A 1 90 ? 4.443 6.201 -20.516 1.00 82.88 90 ASN A O 1
ATOM 740 N N . ASN A 1 91 ? 3.409 5.274 -18.753 1.00 87.25 91 ASN A N 1
ATOM 741 C CA . ASN A 1 91 ? 4.647 4.838 -18.117 1.00 87.25 91 ASN A CA 1
ATOM 742 C C . ASN A 1 91 ? 4.494 3.513 -17.358 1.00 87.25 91 ASN A C 1
ATOM 744 O O . ASN A 1 91 ? 3.977 3.470 -16.246 1.00 87.25 91 ASN A O 1
ATOM 748 N N . ILE A 1 92 ? 5.079 2.443 -17.907 1.00 90.69 92 ILE A N 1
ATOM 749 C CA . ILE A 1 92 ? 5.119 1.118 -17.266 1.00 90.69 92 ILE A CA 1
ATOM 750 C C . ILE A 1 92 ? 5.889 1.098 -15.936 1.00 90.69 92 ILE A C 1
ATOM 752 O O . ILE A 1 92 ? 5.751 0.153 -15.169 1.00 90.69 92 ILE A O 1
ATOM 756 N N . MET A 1 93 ? 6.712 2.112 -15.657 1.00 93.50 93 MET A N 1
ATOM 757 C CA . MET A 1 93 ? 7.454 2.228 -14.397 1.00 93.50 93 MET A CA 1
ATOM 758 C C . MET A 1 93 ? 6.613 2.856 -13.280 1.00 93.50 93 MET A C 1
ATOM 760 O O . MET A 1 93 ? 7.090 2.952 -12.157 1.00 93.50 93 MET A O 1
ATOM 764 N N . ILE A 1 94 ? 5.388 3.299 -13.568 1.00 94.75 94 ILE A N 1
ATOM 765 C CA . ILE A 1 94 ? 4.459 3.841 -12.576 1.00 94.75 94 ILE A CA 1
ATOM 766 C C . ILE A 1 94 ? 3.182 3.025 -12.661 1.00 94.75 94 ILE A C 1
ATOM 768 O O . ILE A 1 94 ? 2.613 2.868 -13.741 1.00 94.75 94 ILE A O 1
ATOM 772 N N . TRP A 1 95 ? 2.755 2.473 -11.535 1.00 96.06 95 TRP A N 1
ATOM 773 C CA . TRP A 1 95 ? 1.550 1.664 -11.448 1.00 96.06 95 TRP A CA 1
ATOM 774 C C . TRP A 1 95 ? 0.584 2.266 -10.453 1.00 96.06 95 TRP A C 1
ATOM 776 O O . TRP A 1 95 ? 0.991 2.762 -9.405 1.00 96.06 95 TRP A O 1
ATOM 786 N N . ASN A 1 96 ? -0.696 2.143 -10.773 1.00 95.12 96 ASN A N 1
ATOM 787 C CA . ASN A 1 96 ? -1.779 2.400 -9.848 1.00 95.12 96 ASN A CA 1
ATOM 788 C C . ASN A 1 96 ? -2.312 1.060 -9.358 1.00 95.12 96 ASN A C 1
ATOM 790 O O . ASN A 1 96 ? -2.518 0.135 -10.145 1.00 95.12 96 ASN A O 1
ATOM 794 N N . ALA A 1 97 ? -2.523 0.961 -8.055 1.00 95.12 97 ALA A N 1
ATOM 795 C CA . ALA A 1 97 ? -3.075 -0.216 -7.418 1.00 95.12 97 ALA A CA 1
ATOM 796 C C . ALA A 1 97 ? -4.218 0.163 -6.484 1.00 95.12 97 ALA A C 1
ATOM 798 O O . ALA A 1 97 ? -4.322 1.298 -6.019 1.00 95.12 97 ALA A O 1
ATOM 799 N N . VAL A 1 98 ? -5.080 -0.808 -6.230 1.00 94.56 98 VAL A N 1
ATOM 800 C CA . VAL A 1 98 ? -6.203 -0.701 -5.311 1.00 94.56 98 VAL A CA 1
ATOM 801 C C . VAL A 1 98 ? -6.157 -1.898 -4.377 1.00 94.56 98 VAL A C 1
ATOM 803 O O . VAL A 1 98 ? -5.994 -3.031 -4.830 1.00 94.56 98 VAL A O 1
ATOM 806 N N . ILE A 1 99 ? -6.289 -1.638 -3.081 1.00 95.25 99 ILE A N 1
ATOM 807 C CA . ILE A 1 99 ? -6.410 -2.657 -2.043 1.00 95.25 99 ILE A CA 1
ATOM 808 C C . ILE A 1 99 ? -7.753 -2.450 -1.353 1.00 95.25 99 ILE A C 1
ATOM 810 O O . ILE A 1 99 ? -8.047 -1.358 -0.864 1.00 95.25 99 ILE A O 1
ATOM 814 N N . PHE A 1 100 ? -8.554 -3.506 -1.327 1.00 94.44 100 PHE A N 1
ATOM 815 C CA . PHE A 1 100 ? -9.740 -3.589 -0.495 1.00 94.44 100 PHE A CA 1
ATOM 816 C C . PHE A 1 100 ? -9.321 -3.953 0.926 1.00 94.44 100 PHE A C 1
ATOM 818 O O . PHE A 1 100 ? -8.444 -4.804 1.127 1.00 94.44 100 PHE A O 1
ATOM 825 N N . GLY A 1 101 ? -9.932 -3.282 1.899 1.00 93.81 101 GLY A N 1
ATOM 826 C CA . GLY A 1 101 ? -9.730 -3.585 3.306 1.00 93.81 101 GLY A CA 1
ATOM 827 C C . GLY A 1 101 ? -10.040 -5.054 3.609 1.00 93.81 101 GLY A C 1
ATOM 828 O O . GLY A 1 101 ? -11.056 -5.556 3.123 1.00 93.81 101 GLY A 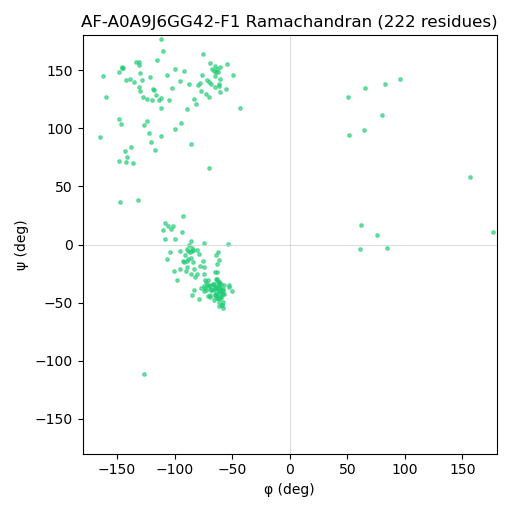O 1
ATOM 829 N N . PRO A 1 102 ? -9.183 -5.759 4.365 1.00 94.62 102 PRO A N 1
ATOM 830 C CA . PRO A 1 102 ? -9.449 -7.143 4.741 1.00 94.62 102 PRO A CA 1
ATOM 831 C C . PRO A 1 102 ? -10.717 -7.261 5.599 1.00 94.62 102 PRO A C 1
ATOM 833 O O . PRO A 1 102 ? -11.027 -6.357 6.381 1.00 94.62 102 PRO A O 1
ATOM 836 N N . HIS A 1 103 ? -11.420 -8.385 5.464 1.00 92.00 103 HIS A N 1
ATOM 837 C CA . HIS A 1 103 ? -12.569 -8.727 6.308 1.00 92.00 103 HIS A CA 1
ATOM 838 C C . HIS A 1 103 ? -12.171 -8.828 7.779 1.00 92.00 103 HIS A C 1
ATOM 840 O O . HIS A 1 103 ? -11.020 -9.139 8.076 1.00 92.00 103 HIS A O 1
ATOM 846 N N . ASP A 1 104 ? -13.122 -8.585 8.683 1.00 90.69 104 ASP A N 1
ATOM 847 C CA . ASP A 1 104 ? -12.911 -8.642 10.137 1.00 90.69 104 ASP A CA 1
ATOM 848 C C . ASP A 1 104 ? -11.880 -7.619 10.662 1.00 90.69 104 ASP A C 1
ATOM 850 O O . ASP A 1 104 ? -11.414 -7.702 11.802 1.00 90.69 104 ASP A O 1
ATOM 854 N N . THR A 1 105 ? -11.558 -6.599 9.859 1.00 93.38 105 THR A N 1
ATOM 855 C CA . THR A 1 105 ? -10.683 -5.490 10.253 1.00 93.38 105 THR A CA 1
ATOM 856 C C . THR A 1 105 ? -11.449 -4.170 10.277 1.00 93.38 105 THR A C 1
ATOM 858 O O . THR A 1 105 ? -12.434 -4.003 9.561 1.00 93.38 105 THR A O 1
ATOM 861 N N . PRO A 1 106 ? -10.968 -3.147 11.008 1.00 93.88 106 PRO A N 1
ATOM 862 C CA . PRO A 1 106 ? -11.567 -1.811 10.957 1.00 93.88 106 PRO A CA 1
ATOM 863 C C . PRO A 1 106 ? -11.509 -1.161 9.566 1.00 93.88 106 PRO A C 1
ATOM 865 O O . PRO A 1 106 ? -12.146 -0.134 9.352 1.00 93.88 106 PRO A O 1
ATOM 868 N N . PHE A 1 107 ? -10.704 -1.716 8.653 1.00 95.25 107 PHE A N 1
ATOM 869 C CA . PHE A 1 107 ? -10.553 -1.252 7.280 1.00 95.25 107 PHE A CA 1
ATOM 870 C C . PHE A 1 107 ? -11.554 -1.891 6.314 1.00 95.25 107 PHE A C 1
ATOM 872 O O . PHE A 1 107 ? -11.556 -1.493 5.149 1.00 95.25 107 PHE A O 1
ATOM 879 N N . GLU A 1 108 ? -12.363 -2.857 6.765 1.00 93.94 108 GLU A N 1
ATOM 880 C CA . GLU A 1 108 ? -13.382 -3.534 5.959 1.00 93.94 108 GLU A CA 1
ATOM 881 C C . GLU A 1 108 ? -14.271 -2.532 5.203 1.00 93.94 108 GLU A C 1
ATOM 883 O O . GLU A 1 108 ? -14.493 -1.406 5.651 1.00 93.94 108 GLU A O 1
ATOM 888 N N . ASP A 1 109 ? -14.696 -2.914 3.996 1.00 92.31 109 ASP A N 1
ATOM 889 C CA . ASP A 1 109 ? -15.401 -2.074 3.012 1.00 92.31 109 ASP A CA 1
ATOM 890 C C . ASP A 1 109 ?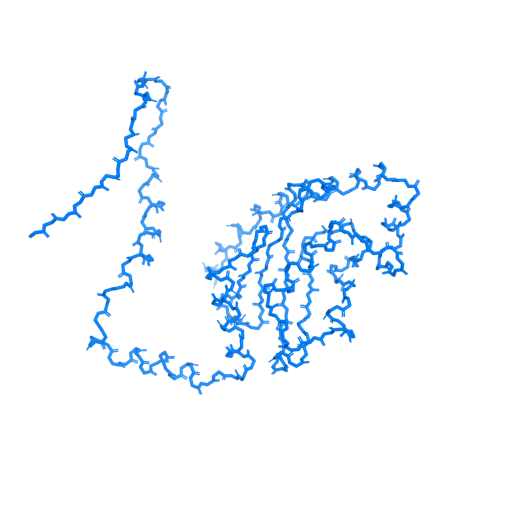 -14.626 -0.834 2.512 1.00 92.31 109 ASP A C 1
ATOM 892 O O . ASP A 1 109 ? -15.064 -0.129 1.595 1.00 92.31 109 ASP A O 1
ATOM 896 N N . GLY A 1 110 ? -13.435 -0.568 3.050 1.00 93.06 110 GLY A N 1
ATOM 897 C CA . GLY A 1 110 ? -12.531 0.469 2.573 1.00 93.06 110 GLY A CA 1
ATOM 898 C C . GLY A 1 110 ? -11.897 0.108 1.236 1.00 93.06 110 GLY A C 1
ATOM 899 O O . GLY A 1 110 ? -11.517 -1.037 0.990 1.00 93.06 110 GLY A O 1
ATOM 900 N N . THR A 1 111 ? -11.741 1.104 0.364 1.00 94.06 111 THR A N 1
ATOM 901 C CA . THR A 1 111 ? -11.060 0.926 -0.923 1.00 94.06 111 THR A CA 1
ATOM 902 C C . THR A 1 111 ? -9.907 1.918 -1.054 1.00 94.06 111 THR A C 1
ATOM 904 O O . THR A 1 111 ? -10.092 3.115 -1.279 1.00 94.06 111 THR A O 1
ATOM 907 N N . PHE A 1 112 ? -8.678 1.427 -0.922 1.00 95.12 112 PHE A N 1
ATOM 908 C CA . PHE A 1 112 ? -7.489 2.267 -0.804 1.00 95.12 112 PHE A CA 1
ATOM 909 C C . PHE A 1 112 ? -6.683 2.268 -2.097 1.00 95.12 112 PHE A C 1
ATOM 911 O O . PHE A 1 112 ? -6.279 1.216 -2.586 1.00 95.12 112 PHE A O 1
ATOM 918 N N . LYS A 1 113 ? -6.432 3.460 -2.648 1.00 94.88 113 LYS A N 1
ATOM 919 C CA . LYS A 1 113 ? -5.616 3.660 -3.850 1.00 94.88 113 LYS A CA 1
ATOM 920 C C . LYS A 1 113 ? -4.143 3.792 -3.461 1.00 94.88 113 LYS A C 1
ATOM 922 O O . LYS A 1 113 ? -3.813 4.499 -2.506 1.00 94.88 113 LYS A O 1
ATOM 927 N N . LEU A 1 114 ? -3.260 3.162 -4.229 1.00 96.06 114 LEU A N 1
ATOM 928 C CA . LEU A 1 114 ? -1.809 3.213 -4.074 1.00 96.06 114 LEU A CA 1
ATOM 929 C C . LEU A 1 114 ? -1.130 3.514 -5.407 1.00 96.06 114 LEU A C 1
ATOM 931 O O . LEU A 1 114 ? -1.635 3.163 -6.473 1.00 96.06 114 LEU A O 1
ATOM 935 N N . THR A 1 115 ? 0.065 4.087 -5.325 1.00 96.38 115 THR A N 1
ATOM 936 C CA . THR A 1 115 ? 0.978 4.237 -6.455 1.00 96.38 115 THR A CA 1
ATOM 937 C C . THR A 1 115 ? 2.274 3.491 -6.163 1.00 96.38 115 THR A C 1
ATOM 939 O O . THR A 1 115 ? 2.831 3.597 -5.067 1.00 96.38 115 THR A O 1
ATOM 942 N N . LEU A 1 116 ? 2.749 2.731 -7.150 1.00 97.38 116 LEU A N 1
ATOM 943 C CA . LEU A 1 116 ? 4.036 2.047 -7.122 1.00 97.38 116 LEU A CA 1
ATOM 944 C C . LEU A 1 116 ? 4.939 2.666 -8.188 1.00 97.38 116 LEU A C 1
ATOM 946 O O . LEU A 1 116 ? 4.594 2.692 -9.369 1.00 97.38 116 LEU A O 1
ATOM 950 N N . GLU A 1 117 ? 6.106 3.135 -7.770 1.00 97.00 117 GLU A N 1
ATOM 951 C CA . GLU A 1 117 ? 7.117 3.731 -8.638 1.00 97.00 117 GLU A CA 1
ATOM 952 C C . GLU A 1 117 ? 8.344 2.824 -8.699 1.00 97.00 117 GLU A C 1
ATOM 954 O O . GLU A 1 117 ? 9.018 2.561 -7.699 1.00 97.00 117 GLU A O 1
ATOM 959 N N . PHE A 1 118 ? 8.629 2.333 -9.899 1.00 96.69 118 PHE A N 1
ATOM 960 C CA . PHE A 1 118 ? 9.729 1.430 -10.197 1.00 96.69 118 PHE A CA 1
ATOM 961 C C . PHE A 1 118 ? 10.907 2.195 -10.802 1.00 96.69 118 PHE A C 1
ATOM 963 O O . PHE A 1 118 ? 10.748 3.180 -11.523 1.00 96.69 118 PHE A O 1
ATOM 970 N N . THR A 1 119 ? 12.113 1.686 -10.567 1.00 96.12 119 THR A N 1
ATOM 971 C CA . THR A 1 119 ? 13.343 2.177 -11.202 1.00 96.12 119 THR A CA 1
ATOM 972 C C . THR A 1 119 ? 13.879 1.139 -12.187 1.00 96.12 119 THR A C 1
ATOM 974 O O . THR A 1 119 ? 13.467 -0.022 -12.176 1.00 96.12 119 THR A O 1
ATOM 977 N N . GLU A 1 120 ? 14.826 1.527 -13.046 1.00 94.38 120 GLU A N 1
ATOM 978 C CA . GLU A 1 120 ? 15.483 0.594 -13.983 1.00 94.38 120 GLU A CA 1
ATOM 979 C C . GLU A 1 120 ? 16.309 -0.496 -13.272 1.00 94.38 120 GLU A C 1
ATOM 981 O O . GLU A 1 120 ? 16.753 -1.452 -13.905 1.00 94.38 120 GLU A O 1
ATOM 986 N N . GLU A 1 121 ? 16.492 -0.378 -11.954 1.00 94.56 121 GLU A N 1
ATOM 987 C CA . GLU A 1 121 ? 17.143 -1.382 -11.114 1.00 94.56 121 GLU A CA 1
ATOM 988 C C . GLU A 1 121 ? 16.179 -2.480 -10.633 1.00 94.56 121 GLU A C 1
ATOM 990 O O . GLU A 1 121 ? 16.614 -3.430 -9.984 1.00 94.56 121 GLU A O 1
ATOM 995 N N . TYR A 1 122 ? 14.882 -2.399 -10.944 1.00 95.62 122 TYR A N 1
ATOM 996 C CA . TYR A 1 122 ? 13.920 -3.451 -10.612 1.00 95.62 122 TYR A CA 1
ATOM 997 C C . TYR A 1 122 ? 14.238 -4.766 -11.362 1.00 95.62 122 TYR A C 1
ATOM 999 O O . TYR A 1 122 ? 14.510 -4.729 -12.567 1.00 95.62 122 TYR A O 1
ATOM 1007 N N . PRO A 1 123 ? 14.190 -5.950 -10.711 1.00 95.06 123 PRO A N 1
ATOM 1008 C CA . PRO A 1 123 ? 13.763 -6.224 -9.333 1.00 95.06 123 PRO A CA 1
ATOM 1009 C C . PRO A 1 123 ? 14.896 -6.245 -8.293 1.00 95.06 123 PRO A C 1
ATOM 1011 O O . PRO A 1 123 ? 14.679 -6.669 -7.165 1.00 95.06 123 PRO A O 1
ATOM 1014 N N . ASN A 1 124 ? 16.114 -5.814 -8.629 1.00 95.12 124 ASN A N 1
ATOM 1015 C CA . ASN A 1 124 ? 17.219 -5.790 -7.663 1.00 95.12 124 ASN A CA 1
ATOM 1016 C C . ASN A 1 124 ? 16.980 -4.772 -6.542 1.00 95.12 124 ASN A C 1
ATOM 1018 O O . ASN A 1 124 ? 17.342 -5.034 -5.398 1.00 95.12 124 ASN A O 1
ATOM 1022 N N . LYS A 1 125 ? 16.329 -3.648 -6.862 1.00 94.81 125 LYS A N 1
ATOM 1023 C CA . LYS A 1 125 ? 15.811 -2.691 -5.878 1.00 94.81 125 LYS A CA 1
ATOM 1024 C C . LYS A 1 125 ? 14.283 -2.759 -5.774 1.00 94.81 125 LYS A C 1
ATOM 1026 O O . LYS A 1 125 ? 13.630 -2.981 -6.801 1.00 94.81 125 LYS A O 1
ATOM 1031 N N . PRO A 1 126 ? 13.720 -2.542 -4.570 1.00 96.19 126 PRO A N 1
ATOM 1032 C CA . PRO A 1 126 ? 12.277 -2.463 -4.378 1.00 96.19 126 PRO A CA 1
ATOM 1033 C C . PRO A 1 126 ? 11.692 -1.246 -5.110 1.00 96.19 126 PRO A C 1
ATOM 1035 O O . PRO A 1 126 ? 12.392 -0.244 -5.300 1.00 96.19 126 PRO A O 1
ATOM 1038 N N . PRO A 1 127 ? 10.409 -1.294 -5.503 1.00 97.06 127 PRO A N 1
ATOM 1039 C CA . PRO A 1 127 ? 9.683 -0.085 -5.861 1.00 97.06 127 PRO A CA 1
ATOM 1040 C C . PRO A 1 127 ? 9.420 0.786 -4.633 1.00 97.06 127 PRO A C 1
ATOM 1042 O O . PRO A 1 127 ? 9.326 0.300 -3.507 1.00 97.06 127 PRO A O 1
ATOM 1045 N N . THR A 1 128 ? 9.220 2.079 -4.870 1.00 96.50 128 THR A N 1
ATOM 1046 C CA . THR A 1 128 ? 8.647 2.972 -3.860 1.00 96.50 128 THR A CA 1
ATOM 1047 C C . THR A 1 128 ? 7.132 2.839 -3.907 1.00 96.50 128 THR A C 1
ATOM 1049 O O . THR A 1 128 ? 6.539 3.010 -4.970 1.00 96.50 128 THR A O 1
ATOM 1052 N N . VAL A 1 129 ? 6.503 2.534 -2.773 1.00 96.88 129 VAL A N 1
ATOM 1053 C CA . VAL A 1 129 ? 5.047 2.365 -2.680 1.00 96.88 129 VAL A CA 1
ATOM 1054 C C . VAL A 1 129 ? 4.465 3.403 -1.734 1.00 96.88 129 VAL A C 1
ATOM 1056 O O . VAL A 1 129 ? 4.991 3.612 -0.638 1.00 96.88 129 VAL A O 1
ATOM 1059 N N . ARG A 1 130 ? 3.382 4.054 -2.162 1.00 96.56 130 ARG A N 1
ATOM 1060 C CA . ARG A 1 130 ? 2.666 5.056 -1.368 1.00 96.56 130 ARG A CA 1
ATOM 1061 C C . ARG A 1 130 ? 1.161 4.896 -1.503 1.00 96.56 130 ARG A C 1
ATOM 1063 O O . ARG A 1 130 ? 0.666 4.630 -2.596 1.00 96.56 130 ARG A O 1
ATOM 1070 N N . PHE A 1 131 ? 0.438 5.116 -0.414 1.00 96.25 131 PHE A N 1
ATOM 1071 C CA . PHE A 1 131 ? -1.000 5.333 -0.456 1.00 96.25 131 PHE A CA 1
ATOM 1072 C C . PHE A 1 131 ? -1.306 6.717 -1.036 1.00 96.25 131 PHE A C 1
ATOM 1074 O O . PHE A 1 131 ? -0.759 7.725 -0.595 1.00 96.25 131 PHE A O 1
ATOM 1081 N N . VAL A 1 132 ? -2.191 6.749 -2.028 1.00 94.31 132 VAL A N 1
ATOM 1082 C CA . VAL A 1 132 ? -2.800 7.980 -2.554 1.00 94.31 132 VAL A CA 1
ATOM 1083 C C . VAL A 1 132 ? -3.984 8.375 -1.677 1.00 94.31 132 VAL A C 1
ATOM 1085 O O . VAL A 1 132 ? -4.191 9.554 -1.388 1.00 94.31 132 VAL A O 1
ATOM 1088 N N . SER A 1 133 ? -4.754 7.382 -1.225 1.00 91.94 133 SER A N 1
ATOM 1089 C CA . SER A 1 133 ? -5.795 7.585 -0.222 1.00 91.94 133 SER A CA 1
ATOM 1090 C C . SER A 1 133 ? -5.171 8.006 1.110 1.00 91.94 133 SER A C 1
ATOM 1092 O O . SER A 1 133 ? -4.107 7.523 1.495 1.00 91.94 133 SER A O 1
ATOM 1094 N N . LYS A 1 134 ? -5.854 8.880 1.855 1.00 92.62 134 LYS A N 1
ATOM 1095 C CA . LYS A 1 134 ? -5.468 9.165 3.242 1.00 92.62 134 LYS A CA 1
ATOM 1096 C C . LYS A 1 13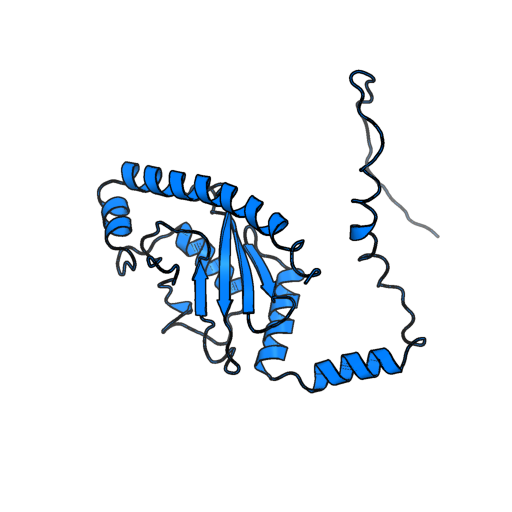4 ? -5.576 7.886 4.064 1.00 92.62 134 LYS A C 1
ATOM 1098 O O . LYS A 1 134 ? -6.555 7.163 3.930 1.00 92.62 134 LYS A O 1
ATOM 1103 N N . MET A 1 135 ? -4.595 7.647 4.927 1.00 94.94 135 MET A N 1
ATOM 1104 C CA . MET A 1 135 ? -4.541 6.459 5.775 1.00 94.94 135 MET A CA 1
ATOM 1105 C C . MET A 1 135 ? -4.319 6.840 7.233 1.00 94.94 135 MET A C 1
ATOM 1107 O O . MET A 1 135 ? -3.532 7.733 7.546 1.00 94.94 135 MET A O 1
ATOM 1111 N N . PHE A 1 136 ? -4.984 6.114 8.129 1.00 95.94 136 PHE A N 1
ATOM 1112 C CA . PHE A 1 136 ? -4.715 6.158 9.561 1.00 95.94 136 PHE A CA 1
ATOM 1113 C C . PHE A 1 136 ? -4.322 4.758 10.033 1.00 95.94 136 PHE A C 1
ATOM 1115 O O . PHE A 1 136 ? -5.171 3.958 10.404 1.00 95.94 136 PHE A O 1
ATOM 1122 N N . HIS A 1 137 ? -3.027 4.448 9.957 1.00 95.81 137 HIS A N 1
ATOM 1123 C CA . HIS A 1 137 ? -2.492 3.120 10.251 1.00 95.81 137 HIS A CA 1
ATOM 1124 C C . HIS A 1 137 ? -1.133 3.233 10.969 1.00 95.81 137 HIS A C 1
ATOM 1126 O O . HIS A 1 137 ? -0.340 4.099 10.587 1.00 95.81 137 HIS A O 1
ATOM 1132 N N . PRO A 1 138 ? -0.812 2.378 11.964 1.00 95.75 138 PRO A N 1
ATOM 1133 C CA . PRO A 1 138 ? 0.456 2.436 12.701 1.00 95.75 138 PRO A CA 1
ATOM 1134 C C . PRO A 1 138 ? 1.709 2.426 11.817 1.00 95.75 138 PRO A C 1
ATOM 1136 O O . PRO A 1 138 ? 2.683 3.101 12.134 1.00 95.75 138 PRO A O 1
ATOM 1139 N N . ASN A 1 139 ? 1.685 1.703 10.694 1.00 95.62 139 ASN A N 1
ATOM 1140 C CA . ASN A 1 139 ? 2.824 1.550 9.776 1.00 95.62 139 ASN A CA 1
ATOM 1141 C C . ASN A 1 139 ? 2.736 2.400 8.495 1.00 95.62 139 ASN A C 1
ATOM 1143 O O . ASN A 1 139 ? 3.510 2.170 7.568 1.00 95.62 139 ASN A O 1
ATOM 1147 N N . VAL A 1 140 ? 1.823 3.376 8.426 1.00 95.94 140 VAL A N 1
ATOM 1148 C CA . VAL A 1 140 ? 1.718 4.306 7.287 1.00 95.94 140 VAL A CA 1
ATOM 1149 C C . VAL A 1 140 ? 2.004 5.732 7.751 1.00 95.94 140 VAL A C 1
ATOM 1151 O O . VAL A 1 140 ? 1.422 6.208 8.727 1.00 95.94 140 VAL A O 1
ATOM 1154 N N . TYR A 1 141 ? 2.915 6.412 7.060 1.00 94.44 141 TYR A N 1
ATOM 1155 C CA . TYR A 1 141 ? 3.266 7.806 7.320 1.00 94.44 141 TYR A CA 1
ATOM 1156 C C . TYR A 1 141 ? 2.186 8.765 6.797 1.00 94.44 141 TYR A C 1
ATOM 1158 O O . TYR A 1 141 ? 1.347 8.412 5.970 1.00 94.44 141 TYR A O 1
ATOM 1166 N N . ALA A 1 142 ? 2.225 10.020 7.252 1.00 90.88 142 ALA A N 1
ATOM 1167 C CA . ALA A 1 142 ? 1.262 11.046 6.839 1.00 90.88 142 ALA A CA 1
ATOM 1168 C C . ALA A 1 142 ? 1.320 11.387 5.335 1.00 90.88 142 ALA A C 1
ATOM 1170 O O . ALA A 1 142 ? 0.332 11.867 4.784 1.00 90.88 142 ALA A O 1
ATOM 1171 N N . ASP A 1 143 ? 2.455 11.137 4.677 1.00 92.00 143 ASP A N 1
ATOM 1172 C CA . ASP A 1 143 ? 2.648 11.300 3.230 1.00 92.00 143 ASP A CA 1
ATOM 1173 C C . ASP A 1 143 ? 2.218 10.063 2.415 1.00 92.00 143 ASP A C 1
ATOM 1175 O O . ASP A 1 143 ? 2.392 10.034 1.197 1.00 92.00 143 ASP A O 1
ATOM 1179 N N . GLY A 1 144 ? 1.683 9.033 3.081 1.00 93.44 144 GLY A N 1
ATOM 1180 C CA . GLY A 1 144 ? 1.246 7.780 2.473 1.00 93.44 144 GLY A CA 1
ATOM 1181 C C . GLY A 1 144 ? 2.360 6.751 2.279 1.00 93.44 144 GLY A C 1
ATOM 1182 O O . GLY A 1 144 ? 2.069 5.641 1.831 1.00 93.44 144 GLY A O 1
ATOM 1183 N N . SER A 1 145 ? 3.617 7.065 2.612 1.00 94.31 145 SER A N 1
ATOM 1184 C CA . SER A 1 145 ? 4.696 6.074 2.559 1.00 94.31 145 SER A CA 1
ATOM 1185 C C . SER A 1 145 ? 4.484 4.960 3.592 1.00 94.31 145 SER A C 1
ATOM 1187 O O . SER A 1 145 ? 3.875 5.159 4.646 1.00 94.31 145 SER A O 1
ATOM 1189 N N . ILE A 1 146 ? 4.947 3.752 3.265 1.00 94.44 146 ILE A N 1
ATOM 1190 C CA . ILE A 1 146 ? 4.670 2.540 4.045 1.00 94.44 146 ILE A CA 1
ATOM 1191 C C . ILE A 1 146 ? 5.958 2.053 4.705 1.00 94.44 146 ILE A C 1
ATOM 1193 O O . ILE A 1 146 ? 6.965 1.808 4.037 1.00 94.44 146 ILE A O 1
ATOM 1197 N N . CYS A 1 147 ? 5.919 1.862 6.022 1.00 91.94 147 CYS A N 1
ATOM 1198 C CA . CYS A 1 147 ? 6.987 1.195 6.753 1.00 91.94 147 CYS A CA 1
ATOM 1199 C C . CYS A 1 147 ? 6.758 -0.322 6.716 1.00 91.94 147 CYS A C 1
ATOM 1201 O O . CYS A 1 147 ? 6.120 -0.888 7.603 1.00 91.94 147 CYS A O 1
ATOM 1203 N N . LEU A 1 148 ? 7.255 -0.964 5.658 1.00 90.88 148 LEU A N 1
ATOM 1204 C CA . LEU A 1 148 ? 7.209 -2.411 5.470 1.00 90.88 148 LEU A CA 1
ATOM 1205 C C . LEU A 1 148 ? 8.619 -2.925 5.168 1.00 90.88 148 LEU A C 1
ATOM 1207 O O . LEU A 1 148 ? 9.301 -2.439 4.267 1.00 90.88 148 LEU A O 1
ATOM 1211 N N . ASP A 1 149 ? 9.058 -3.916 5.929 1.00 90.06 149 ASP A N 1
ATOM 1212 C CA . ASP A 1 149 ? 10.405 -4.485 5.886 1.00 90.06 149 ASP A CA 1
ATOM 1213 C C . ASP A 1 149 ? 10.774 -5.096 4.527 1.00 90.06 149 ASP A C 1
ATOM 1215 O O . ASP A 1 149 ? 11.907 -4.930 4.065 1.00 90.06 149 ASP A O 1
ATOM 1219 N N . ILE A 1 150 ? 9.822 -5.751 3.854 1.00 92.31 150 ILE A N 1
ATOM 1220 C CA . ILE A 1 150 ? 10.040 -6.304 2.517 1.00 92.31 150 ILE A CA 1
ATOM 1221 C C . ILE A 1 150 ? 10.299 -5.204 1.489 1.00 92.31 150 ILE A C 1
ATOM 1223 O O . ILE A 1 150 ? 10.961 -5.481 0.504 1.00 92.31 150 ILE A O 1
ATOM 1227 N N . LEU A 1 151 ? 9.860 -3.960 1.713 1.00 91.50 151 LEU A N 1
ATOM 1228 C CA . LEU A 1 151 ? 10.162 -2.811 0.847 1.00 91.50 151 LEU A CA 1
ATOM 1229 C C . LEU A 1 151 ? 11.482 -2.114 1.220 1.00 91.50 151 LEU A C 1
ATOM 1231 O O . LEU A 1 151 ? 11.862 -1.133 0.585 1.00 91.50 151 LEU A O 1
ATOM 1235 N N . GLN A 1 152 ? 12.178 -2.602 2.248 1.00 89.25 152 GLN A N 1
ATOM 1236 C CA . GLN A 1 152 ? 13.397 -2.007 2.786 1.00 89.25 152 GLN A CA 1
ATOM 1237 C C . GLN A 1 152 ? 14.524 -3.050 2.843 1.00 89.25 152 GLN A C 1
ATOM 1239 O O . GLN A 1 152 ? 15.042 -3.491 1.819 1.00 89.25 152 GLN A O 1
ATOM 1244 N N . ASN A 1 153 ? 14.926 -3.449 4.049 1.00 89.06 153 ASN A N 1
ATOM 1245 C CA . ASN A 1 153 ? 16.067 -4.315 4.315 1.00 89.06 153 ASN A CA 1
ATOM 1246 C C . ASN A 1 153 ? 15.796 -5.801 4.043 1.00 89.06 153 ASN A C 1
ATOM 1248 O O . ASN A 1 153 ? 16.751 -6.562 3.898 1.00 89.06 153 ASN A O 1
ATOM 1252 N N . ARG A 1 154 ? 14.528 -6.226 3.974 1.00 92.62 154 ARG A N 1
ATOM 1253 C CA . ARG A 1 154 ? 14.136 -7.609 3.654 1.00 92.62 154 ARG A CA 1
ATOM 1254 C C . ARG A 1 154 ? 13.667 -7.785 2.207 1.00 92.62 154 ARG A C 1
ATOM 1256 O O . ARG A 1 154 ? 13.069 -8.812 1.887 1.00 92.62 154 ARG A O 1
ATOM 1263 N N . TRP A 1 155 ? 13.950 -6.818 1.331 1.00 95.56 155 TRP A N 1
ATOM 1264 C CA . TRP A 1 155 ?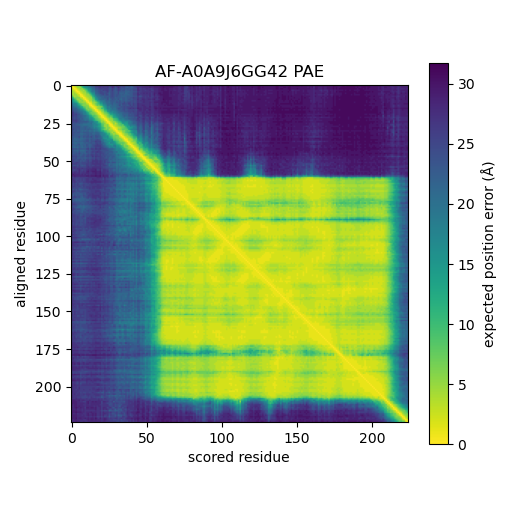 13.651 -6.930 -0.095 1.00 95.56 155 TRP A CA 1
ATOM 1265 C C . TRP A 1 155 ? 14.400 -8.097 -0.745 1.00 95.56 155 TRP A C 1
ATOM 1267 O O . TRP A 1 155 ? 15.597 -8.295 -0.536 1.00 95.56 155 TRP A O 1
ATOM 1277 N N . SER A 1 156 ? 13.685 -8.839 -1.589 1.00 95.50 156 SER A N 1
ATOM 1278 C CA . SER A 1 156 ? 14.230 -9.901 -2.427 1.00 95.50 156 SER A CA 1
ATOM 1279 C C . SER A 1 156 ? 13.750 -9.720 -3.871 1.00 95.50 156 SER A C 1
ATOM 1281 O O . SER A 1 156 ? 12.547 -9.555 -4.083 1.00 95.50 156 SER A O 1
ATOM 1283 N N . PRO A 1 157 ? 14.625 -9.865 -4.886 1.00 94.62 157 PRO A N 1
ATOM 1284 C CA . PRO A 1 157 ? 14.239 -9.821 -6.304 1.00 94.62 157 PRO A CA 1
ATOM 1285 C C . PRO A 1 157 ? 13.259 -10.927 -6.743 1.00 94.62 157 PRO A C 1
ATOM 1287 O O . PRO A 1 157 ? 12.805 -10.962 -7.894 1.00 94.62 157 PRO A O 1
ATOM 1290 N N . THR A 1 158 ? 12.968 -11.875 -5.847 1.00 94.88 158 THR A N 1
ATOM 1291 C CA . THR A 1 158 ? 11.942 -12.903 -6.036 1.00 94.88 158 THR A CA 1
ATOM 1292 C C . THR A 1 158 ? 10.530 -12.355 -5.875 1.00 94.88 158 THR A C 1
ATOM 1294 O O . THR A 1 158 ? 9.618 -12.923 -6.472 1.00 94.88 158 THR A O 1
ATOM 1297 N N . TYR A 1 159 ? 10.340 -11.269 -5.118 1.00 95.38 159 TYR A N 1
ATOM 1298 C CA . TYR A 1 159 ? 9.031 -10.645 -4.954 1.00 95.38 159 TYR A CA 1
ATOM 1299 C C . TYR A 1 159 ? 8.565 -10.000 -6.260 1.00 95.38 159 TYR A C 1
ATOM 1301 O O . TYR A 1 159 ? 9.334 -9.363 -6.983 1.00 95.38 159 TYR A O 1
ATOM 1309 N N . ASP A 1 160 ? 7.289 -10.183 -6.564 1.00 94.06 160 ASP A N 1
ATOM 1310 C CA . ASP A 1 160 ? 6.594 -9.538 -7.670 1.00 94.06 160 ASP A CA 1
ATOM 1311 C C . ASP A 1 160 ? 5.545 -8.552 -7.143 1.00 94.06 160 ASP A C 1
ATOM 1313 O O . ASP A 1 160 ? 5.345 -8.403 -5.936 1.00 94.06 160 ASP A O 1
ATOM 1317 N N . VAL A 1 161 ? 4.879 -7.853 -8.062 1.00 95.38 161 VAL A N 1
ATOM 1318 C CA . VAL A 1 161 ? 3.843 -6.868 -7.719 1.00 95.38 161 VAL A CA 1
ATOM 1319 C C . VAL A 1 161 ? 2.712 -7.497 -6.902 1.00 95.38 161 VAL A C 1
ATOM 1321 O O . VAL A 1 161 ? 2.241 -6.888 -5.946 1.00 95.38 161 VAL A O 1
ATOM 1324 N N . SER A 1 162 ? 2.327 -8.733 -7.227 1.00 94.19 162 SER A N 1
ATOM 1325 C CA . SER A 1 162 ? 1.318 -9.486 -6.482 1.00 94.19 162 SER A CA 1
ATOM 1326 C C . SER A 1 162 ? 1.722 -9.666 -5.017 1.00 94.19 162 SER A C 1
ATOM 1328 O O . SER A 1 162 ? 0.960 -9.305 -4.127 1.00 94.19 162 SER A O 1
ATOM 1330 N N . ALA A 1 163 ? 2.933 -10.166 -4.756 1.00 94.69 163 ALA A N 1
ATOM 1331 C CA . ALA A 1 163 ? 3.435 -10.386 -3.403 1.00 94.69 163 ALA A CA 1
ATOM 1332 C C . ALA A 1 163 ? 3.523 -9.084 -2.593 1.00 94.69 163 ALA A C 1
ATOM 1334 O O . ALA A 1 163 ? 3.207 -9.079 -1.402 1.00 94.69 163 ALA A O 1
ATOM 1335 N N . ILE A 1 164 ? 3.923 -7.980 -3.237 1.00 95.88 164 ILE A N 1
ATOM 1336 C CA . ILE A 1 164 ? 3.968 -6.652 -2.610 1.00 95.88 164 ILE A CA 1
ATOM 1337 C C . ILE A 1 164 ? 2.567 -6.225 -2.165 1.00 95.88 164 ILE A C 1
ATOM 1339 O O . ILE A 1 164 ? 2.383 -5.875 -1.001 1.00 95.88 164 ILE A O 1
ATOM 1343 N N . LEU A 1 165 ? 1.580 -6.269 -3.066 1.00 95.94 165 LEU A N 1
ATOM 1344 C CA . LEU A 1 165 ? 0.213 -5.835 -2.764 1.00 95.94 165 LEU A CA 1
ATOM 1345 C C . LEU A 1 165 ? -0.439 -6.704 -1.688 1.00 95.94 165 LEU A C 1
ATOM 1347 O O . LEU A 1 165 ? -1.030 -6.165 -0.757 1.00 95.94 165 LEU A O 1
ATOM 1351 N N . THR A 1 166 ? -0.271 -8.026 -1.763 1.00 94.56 166 THR A N 1
ATOM 1352 C CA . THR A 1 166 ? -0.773 -8.945 -0.732 1.00 94.56 166 THR A CA 1
ATOM 1353 C C . THR A 1 166 ? -0.126 -8.669 0.623 1.00 94.56 166 THR A C 1
ATOM 1355 O O . THR A 1 166 ? -0.817 -8.645 1.632 1.00 94.56 166 THR A O 1
ATOM 1358 N N . SER A 1 167 ? 1.176 -8.377 0.665 1.00 95.31 167 SER A N 1
ATOM 1359 C CA . SER A 1 167 ? 1.861 -8.062 1.927 1.00 95.31 167 SER A CA 1
ATOM 1360 C C . SER A 1 167 ? 1.384 -6.740 2.537 1.00 95.31 167 SER A C 1
ATOM 1362 O O . SER A 1 167 ? 1.284 -6.625 3.754 1.00 95.31 167 SER A O 1
ATOM 1364 N N . ILE A 1 168 ? 1.054 -5.742 1.709 1.00 95.75 168 ILE A N 1
ATOM 1365 C CA . ILE A 1 168 ? 0.448 -4.488 2.182 1.00 95.75 168 ILE A CA 1
ATOM 1366 C C . ILE A 1 168 ? -0.975 -4.736 2.695 1.00 95.75 168 ILE A C 1
ATOM 1368 O O . ILE A 1 168 ? -1.354 -4.163 3.709 1.00 95.75 168 ILE A O 1
ATOM 1372 N N . GLN A 1 169 ? -1.751 -5.597 2.034 1.00 95.06 169 GLN A N 1
ATOM 1373 C CA . GLN A 1 169 ? -3.077 -5.987 2.512 1.00 95.06 169 GLN A CA 1
ATOM 1374 C C . GLN A 1 169 ? -2.992 -6.705 3.869 1.00 95.06 169 GLN A C 1
ATOM 1376 O O . GLN A 1 169 ? -3.710 -6.328 4.789 1.00 95.06 169 GLN A O 1
ATOM 1381 N N . SER A 1 170 ? -2.070 -7.659 4.035 1.00 94.12 170 SER A N 1
ATOM 1382 C CA . SER A 1 170 ? -1.827 -8.322 5.326 1.00 94.12 170 SER A CA 1
ATOM 1383 C C . SER A 1 170 ? -1.369 -7.348 6.414 1.00 94.12 170 SER A C 1
ATOM 1385 O O . SER A 1 170 ? -1.725 -7.517 7.572 1.00 94.12 170 SER A O 1
ATOM 1387 N N . LEU A 1 171 ? -0.627 -6.294 6.057 1.00 93.75 171 LEU A N 1
ATOM 1388 C CA . LEU A 1 171 ? -0.225 -5.256 7.009 1.00 93.75 171 LEU A CA 1
ATOM 1389 C C . LEU A 1 171 ? -1.425 -4.482 7.582 1.00 93.75 171 LEU A C 1
ATOM 1391 O O . LEU A 1 171 ? -1.331 -4.005 8.708 1.00 93.75 171 LEU A O 1
ATOM 1395 N N . LEU A 1 172 ? -2.526 -4.344 6.829 1.00 92.94 172 LEU A N 1
ATOM 1396 C CA . LEU A 1 172 ? -3.755 -3.706 7.323 1.00 92.94 172 LEU A CA 1
ATOM 1397 C C . LEU A 1 172 ? -4.48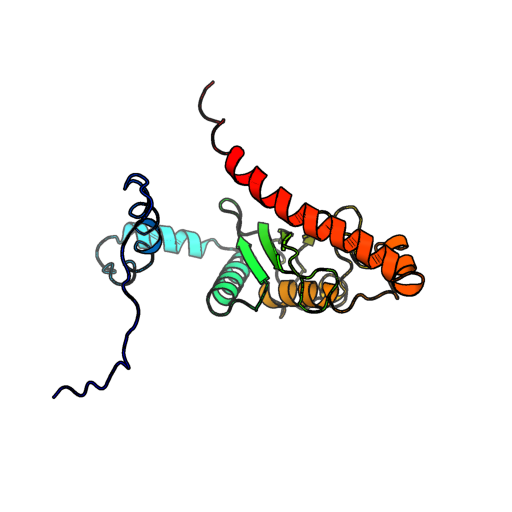8 -4.572 8.357 1.00 92.94 172 LEU A C 1
ATOM 1399 O O . LEU A 1 172 ? -5.148 -4.024 9.240 1.00 92.94 172 LEU A O 1
ATOM 1403 N N . ASP A 1 173 ? -4.369 -5.895 8.235 1.00 91.44 173 ASP A N 1
ATOM 1404 C CA . ASP A 1 173 ? -4.946 -6.880 9.156 1.00 91.44 173 ASP A CA 1
ATOM 1405 C C . ASP A 1 173 ? -4.109 -7.017 10.436 1.00 91.44 173 ASP A C 1
ATOM 1407 O O . ASP A 1 173 ? -4.616 -6.893 11.554 1.00 91.44 173 ASP A O 1
ATOM 1411 N N . GLU A 1 174 ? -2.787 -7.131 10.280 1.00 89.44 174 GLU A N 1
ATOM 1412 C CA . GLU A 1 174 ? -1.839 -7.277 11.385 1.00 89.44 174 GLU A CA 1
ATOM 1413 C C . GLU A 1 174 ? -0.848 -6.095 11.457 1.00 89.44 174 GLU A C 1
ATOM 1415 O O . GLU A 1 174 ? 0.306 -6.203 11.021 1.00 89.44 174 GLU A O 1
ATOM 1420 N N . PRO A 1 175 ? -1.246 -4.948 12.050 1.00 87.81 175 PRO A N 1
ATOM 1421 C CA . PRO A 1 175 ? -0.337 -3.828 12.258 1.00 87.81 175 PRO A CA 1
ATOM 1422 C C . PRO A 1 175 ? 0.844 -4.220 13.151 1.00 87.81 175 PRO A C 1
ATOM 1424 O O . PRO A 1 175 ? 0.678 -4.906 14.161 1.00 87.81 175 PRO A O 1
ATOM 1427 N N . ASN A 1 176 ? 2.036 -3.700 12.853 1.00 86.75 176 ASN A N 1
ATOM 1428 C CA . ASN A 1 176 ? 3.226 -3.884 13.683 1.00 86.75 176 ASN A CA 1
ATOM 1429 C C . ASN A 1 176 ? 3.472 -2.649 14.574 1.00 86.75 176 ASN A C 1
ATOM 1431 O O . ASN A 1 176 ? 4.071 -1.668 14.114 1.00 86.75 176 ASN A O 1
ATOM 1435 N N . PRO A 1 177 ? 3.084 -2.676 15.862 1.00 79.25 177 PRO A N 1
ATOM 1436 C CA . PRO A 1 177 ? 3.224 -1.524 16.745 1.00 79.25 177 PRO A CA 1
ATOM 1437 C C . PRO A 1 177 ? 4.650 -1.325 17.285 1.00 79.25 177 PRO A C 1
ATOM 1439 O O . PRO A 1 177 ? 4.914 -0.300 17.906 1.00 79.25 177 PRO A O 1
ATOM 1442 N N . ASN A 1 178 ? 5.582 -2.262 17.060 1.00 79.31 178 ASN A N 1
ATOM 1443 C CA . ASN A 1 178 ? 6.954 -2.167 17.582 1.00 79.31 178 ASN A CA 1
ATOM 1444 C C . ASN A 1 178 ? 7.817 -1.149 16.822 1.00 79.31 178 ASN A C 1
ATOM 1446 O O . ASN A 1 178 ? 8.866 -0.727 17.305 1.00 79.31 178 ASN A O 1
ATOM 1450 N N . SER A 1 179 ? 7.421 -0.776 15.605 1.00 80.38 179 SER A N 1
ATOM 1451 C CA . SER A 1 179 ? 8.120 0.220 14.785 1.00 80.38 179 SER A CA 1
ATOM 1452 C C . SER A 1 179 ? 7.102 1.072 14.025 1.00 80.38 179 SER A C 1
ATOM 1454 O O . SER A 1 179 ? 6.927 0.904 12.814 1.00 80.38 179 SER A O 1
ATOM 1456 N N . PRO A 1 180 ? 6.372 1.950 14.738 1.00 87.31 180 PRO A N 1
ATOM 1457 C CA . PRO A 1 180 ? 5.286 2.699 14.141 1.00 87.31 180 PRO A CA 1
ATOM 1458 C C . PRO A 1 180 ? 5.821 3.862 13.300 1.00 87.31 180 PRO A C 1
ATOM 1460 O O . PRO A 1 180 ? 6.646 4.656 13.745 1.00 87.31 180 PRO A O 1
ATOM 1463 N N . ALA A 1 181 ? 5.300 3.982 12.084 1.00 91.12 181 ALA A N 1
ATOM 1464 C CA . ALA A 1 181 ? 5.421 5.178 11.255 1.00 91.12 181 ALA A CA 1
ATOM 1465 C C . ALA A 1 181 ? 4.528 6.315 11.783 1.00 91.12 181 ALA A C 1
ATOM 1467 O O . ALA A 1 181 ? 4.855 7.494 11.657 1.00 91.12 181 ALA A O 1
ATOM 1468 N N . ASN A 1 182 ? 3.401 5.950 12.399 1.00 93.06 182 ASN A N 1
ATOM 1469 C CA . ASN A 1 182 ? 2.444 6.861 13.002 1.00 93.06 182 ASN A CA 1
ATOM 1470 C C . ASN A 1 182 ? 2.259 6.512 14.482 1.00 93.06 182 ASN A C 1
ATOM 1472 O O . ASN A 1 182 ? 1.464 5.638 14.842 1.00 93.06 182 ASN A O 1
ATOM 1476 N N . SER A 1 183 ? 2.992 7.219 15.345 1.00 93.00 183 SER A N 1
ATOM 1477 C CA . SER A 1 183 ? 2.973 6.991 16.793 1.00 93.00 183 SER A CA 1
ATOM 1478 C C . SER A 1 183 ? 1.584 7.177 17.402 1.00 93.00 183 SER A C 1
ATOM 1480 O O . SER A 1 183 ? 1.222 6.446 18.317 1.00 93.00 183 SER A O 1
ATOM 1482 N N . LEU A 1 184 ? 0.778 8.106 16.873 1.00 93.44 184 LEU A N 1
ATOM 1483 C CA . LEU A 1 184 ? -0.581 8.345 17.360 1.00 93.44 184 LEU A CA 1
ATOM 1484 C C . LEU A 1 184 ? -1.511 7.173 17.030 1.00 93.44 184 LEU A C 1
ATOM 1486 O O . LEU A 1 184 ? -2.284 6.745 17.882 1.00 93.44 184 LEU A O 1
ATOM 1490 N N . ALA A 1 185 ? -1.433 6.642 15.807 1.00 93.50 185 ALA A N 1
ATOM 1491 C CA . ALA A 1 185 ? -2.201 5.461 15.424 1.00 93.50 185 ALA A CA 1
ATOM 1492 C C . ALA A 1 185 ? -1.795 4.241 16.262 1.00 93.50 185 ALA A C 1
ATOM 1494 O O . ALA A 1 185 ? -2.668 3.528 16.743 1.00 93.50 185 ALA A O 1
ATOM 1495 N N . ALA A 1 186 ? -0.495 4.042 16.500 1.00 93.62 186 ALA A N 1
ATOM 1496 C CA . ALA A 1 186 ? 0.010 2.949 17.329 1.00 93.62 186 ALA A CA 1
ATOM 1497 C C . ALA A 1 186 ? -0.421 3.063 18.799 1.00 93.62 186 ALA A C 1
ATOM 1499 O O . ALA A 1 186 ? -0.881 2.080 19.377 1.00 93.62 186 ALA A O 1
ATOM 1500 N N . GLN A 1 187 ? -0.338 4.262 19.383 1.00 94.44 187 GLN A N 1
ATOM 1501 C CA . GLN A 1 187 ? -0.790 4.510 20.749 1.00 94.44 187 GLN A CA 1
ATOM 1502 C C . GLN A 1 187 ? -2.292 4.240 20.887 1.00 94.44 187 GLN A C 1
ATOM 1504 O O . GLN A 1 187 ? -2.699 3.498 21.773 1.00 94.44 187 GLN A O 1
ATOM 1509 N N . LEU A 1 188 ? -3.125 4.782 19.989 1.00 94.56 188 LEU A N 1
ATOM 1510 C CA . LEU A 1 188 ? -4.568 4.530 20.030 1.00 94.56 188 LEU A CA 1
ATOM 1511 C C . LEU A 1 188 ? -4.892 3.050 19.805 1.00 94.56 188 LEU A C 1
ATOM 1513 O O . LEU A 1 188 ? -5.772 2.521 20.471 1.00 94.56 188 LEU A O 1
ATOM 1517 N N . TYR A 1 189 ? -4.161 2.362 18.929 1.00 93.00 189 TYR A N 1
ATOM 1518 C CA . TYR A 1 189 ? -4.331 0.926 18.707 1.00 93.00 189 TYR A CA 1
ATOM 1519 C C . TYR A 1 189 ? -4.094 0.099 19.984 1.00 93.00 189 TYR A C 1
ATOM 1521 O O . TYR A 1 189 ? -4.819 -0.865 20.229 1.00 93.00 189 TYR A O 1
ATOM 1529 N N . GLN A 1 190 ? -3.109 0.487 20.804 1.00 92.12 190 GLN A N 1
ATOM 1530 C CA . GLN A 1 190 ? -2.752 -0.202 22.049 1.00 92.12 190 GLN A CA 1
ATOM 1531 C C . GLN A 1 190 ? -3.604 0.225 23.255 1.00 92.12 190 GLN A C 1
ATOM 1533 O O . GLN A 1 190 ? -4.025 -0.622 24.038 1.00 92.12 190 GLN A O 1
ATOM 1538 N N . GLU A 1 191 ? -3.850 1.525 23.421 1.00 94.25 191 GLU A N 1
ATOM 1539 C CA . GLU A 1 191 ? -4.455 2.098 24.632 1.00 94.25 191 GLU A CA 1
ATOM 1540 C C . GLU A 1 191 ? -5.964 2.344 24.497 1.00 94.25 191 GLU A C 1
ATOM 1542 O O . GLU A 1 191 ? -6.694 2.296 25.486 1.00 94.25 191 GLU A O 1
ATOM 1547 N N . ASN A 1 192 ? -6.458 2.628 23.287 1.00 94.62 192 ASN A N 1
ATOM 1548 C CA . ASN A 1 192 ? -7.855 2.997 23.057 1.00 94.62 192 ASN A CA 1
ATOM 1549 C C . ASN A 1 192 ? -8.360 2.522 21.689 1.00 94.62 192 ASN A C 1
ATOM 1551 O O . ASN A 1 192 ? -8.611 3.314 20.770 1.00 94.62 192 ASN A O 1
ATOM 1555 N N . ARG A 1 193 ? -8.550 1.203 21.584 1.00 93.50 193 ARG A N 1
ATOM 1556 C CA . ARG A 1 193 ? -8.996 0.534 20.356 1.00 93.50 193 ARG A CA 1
ATOM 1557 C C . ARG A 1 193 ? -10.276 1.148 19.772 1.00 93.50 193 ARG A C 1
ATOM 1559 O O . ARG A 1 193 ? -10.370 1.309 18.562 1.00 93.50 193 ARG A O 1
ATOM 1566 N N . ARG A 1 194 ? -11.214 1.580 20.620 1.00 95.69 194 ARG A N 1
ATOM 1567 C CA . ARG A 1 194 ? -12.479 2.194 20.187 1.00 95.69 194 ARG A CA 1
ATOM 1568 C C . ARG A 1 194 ? -12.275 3.518 19.446 1.00 95.69 194 ARG A C 1
ATOM 1570 O O . ARG A 1 194 ? -12.930 3.770 18.438 1.00 95.69 194 ARG A O 1
ATOM 1577 N N . GLU A 1 195 ? -11.397 4.387 19.945 1.00 95.25 195 GLU A N 1
ATOM 1578 C CA . GLU A 1 195 ? -11.085 5.653 19.266 1.00 95.25 195 GLU A CA 1
ATOM 1579 C C . GLU A 1 195 ? -10.256 5.415 17.997 1.00 95.25 195 GLU A C 1
ATOM 1581 O O . GLU A 1 195 ? -10.457 6.109 17.001 1.00 95.25 195 GLU A O 1
ATOM 1586 N N . TYR A 1 196 ? -9.369 4.412 18.001 1.00 95.38 196 TYR A N 1
ATOM 1587 C CA . TYR A 1 196 ? -8.667 3.975 16.793 1.00 95.38 196 TYR A CA 1
ATOM 1588 C C . TYR A 1 196 ? -9.658 3.556 15.697 1.00 95.38 196 TYR A C 1
ATOM 1590 O O . TYR A 1 196 ? -9.642 4.131 14.611 1.00 95.38 196 TYR A O 1
ATOM 1598 N N . GLU A 1 197 ? -10.568 2.631 16.002 1.00 94.81 197 GLU A N 1
ATOM 1599 C CA . GLU A 1 197 ? -11.589 2.135 15.069 1.00 94.81 197 GLU A CA 1
ATOM 1600 C C . GLU A 1 197 ? -12.476 3.257 14.539 1.00 94.81 197 GLU A C 1
ATOM 1602 O O . GLU A 1 197 ? -12.707 3.342 13.338 1.00 94.81 197 GLU A O 1
ATOM 1607 N N . LYS A 1 198 ? -12.898 4.188 15.404 1.00 96.25 198 LYS A N 1
ATOM 1608 C CA . LYS A 1 198 ? -13.682 5.357 14.987 1.00 96.25 198 LYS A CA 1
ATOM 1609 C C . LYS A 1 198 ? -12.952 6.208 13.943 1.00 96.25 198 LYS A C 1
ATOM 1611 O O . LYS A 1 198 ? -13.575 6.710 13.009 1.00 96.25 198 LYS A O 1
ATOM 1616 N N . ARG A 1 199 ? -11.638 6.398 14.094 1.00 95.25 199 ARG A N 1
ATOM 1617 C CA . ARG A 1 199 ? -10.831 7.152 13.123 1.00 95.25 199 ARG A CA 1
ATOM 1618 C C . ARG A 1 199 ? -10.621 6.378 11.834 1.00 95.25 199 ARG A C 1
ATOM 1620 O O . ARG A 1 199 ? -10.663 6.990 10.772 1.00 95.25 199 ARG A O 1
ATOM 1627 N N . VAL A 1 200 ? -10.412 5.066 11.920 1.00 95.44 200 VAL A N 1
ATOM 1628 C CA . VAL A 1 200 ? -10.292 4.220 10.729 1.00 95.44 200 VAL A CA 1
ATOM 1629 C C . VAL A 1 200 ? -11.607 4.195 9.947 1.00 95.44 200 VAL A C 1
ATOM 1631 O O . VAL A 1 200 ? -11.573 4.395 8.739 1.00 95.44 200 VAL A O 1
ATOM 1634 N N . ALA A 1 201 ? -12.758 4.090 10.613 1.00 94.38 201 ALA A N 1
ATOM 1635 C CA . ALA A 1 201 ? -14.069 4.148 9.965 1.00 94.38 201 ALA A CA 1
ATOM 1636 C C . ALA A 1 201 ? -14.264 5.450 9.165 1.00 94.38 201 ALA A C 1
ATOM 1638 O O . ALA A 1 201 ? -14.683 5.419 8.013 1.00 94.38 201 ALA A O 1
ATOM 1639 N N . ALA A 1 202 ? -13.851 6.597 9.717 1.00 94.75 202 ALA A N 1
ATOM 1640 C CA . ALA A 1 202 ? -13.892 7.866 8.986 1.00 94.75 202 ALA A CA 1
ATOM 1641 C C . ALA A 1 202 ? -12.981 7.873 7.739 1.00 94.75 202 ALA A C 1
ATOM 1643 O O . ALA A 1 202 ? -13.273 8.551 6.755 1.00 94.75 202 ALA A O 1
ATOM 1644 N N . ILE A 1 203 ? -11.865 7.137 7.768 1.00 94.44 203 ILE A N 1
ATOM 1645 C CA . ILE A 1 203 ? -10.974 6.965 6.614 1.00 94.44 203 ILE A CA 1
ATOM 1646 C C . ILE A 1 203 ? -11.590 6.023 5.570 1.00 94.44 203 ILE A C 1
ATOM 1648 O O . ILE A 1 203 ? -11.501 6.309 4.376 1.00 94.44 203 ILE A O 1
ATOM 1652 N N . VAL A 1 204 ? -12.246 4.944 6.004 1.00 94.38 204 VAL A N 1
ATOM 1653 C CA . VAL A 1 204 ? -13.008 4.032 5.137 1.00 94.38 204 VAL A CA 1
ATOM 1654 C C . VAL A 1 204 ? -14.101 4.799 4.391 1.00 94.38 204 VAL A C 1
ATOM 1656 O O . VAL A 1 204 ? -14.136 4.757 3.163 1.00 94.38 204 VAL A O 1
ATOM 1659 N N . GLU A 1 205 ? -14.905 5.602 5.088 1.00 92.44 205 GLU A N 1
ATOM 1660 C CA . GLU A 1 205 ? -15.940 6.442 4.467 1.00 92.44 205 GLU A CA 1
ATOM 1661 C C . GLU A 1 205 ? -15.349 7.444 3.457 1.00 92.44 205 GLU A C 1
ATOM 1663 O O . GLU A 1 205 ? -15.861 7.611 2.349 1.00 92.44 205 GLU A O 1
ATOM 1668 N N . GLN A 1 206 ? -14.225 8.089 3.798 1.00 90.62 206 GLN A N 1
ATOM 1669 C CA . GLN A 1 206 ? -13.525 8.998 2.877 1.00 90.62 206 GLN A CA 1
ATOM 1670 C C . GLN A 1 206 ? -13.002 8.287 1.630 1.00 90.62 206 GLN A C 1
ATOM 1672 O O . GLN A 1 206 ? -12.885 8.908 0.570 1.00 90.62 206 GLN A O 1
ATOM 1677 N N . SER A 1 207 ? -12.671 7.002 1.743 1.00 89.94 207 SER A N 1
ATOM 1678 C CA . SER A 1 207 ? -12.170 6.219 0.622 1.00 89.94 207 SER A CA 1
ATOM 1679 C C . SER A 1 207 ? -13.199 6.133 -0.508 1.00 89.94 207 SER A C 1
ATOM 1681 O O . SER A 1 207 ? -12.812 6.230 -1.668 1.00 89.94 207 SER A O 1
ATOM 1683 N N . TRP A 1 208 ? -14.497 6.092 -0.183 1.00 86.19 208 TRP A N 1
ATOM 1684 C CA . TRP A 1 208 ? -15.594 6.020 -1.154 1.00 86.19 208 TRP A CA 1
ATOM 1685 C C . TRP A 1 208 ? -15.782 7.318 -1.943 1.00 86.19 208 TRP A C 1
ATOM 1687 O O . TRP A 1 208 ? -16.094 7.288 -3.132 1.00 86.19 208 TRP A O 1
ATOM 1697 N N . LEU A 1 209 ? -15.551 8.469 -1.308 1.00 78.06 209 LEU A N 1
ATOM 1698 C CA . LEU A 1 209 ? -15.720 9.778 -1.947 1.00 78.06 209 LEU A CA 1
ATOM 1699 C C . LEU A 1 209 ? -14.652 10.034 -3.018 1.00 78.06 209 LEU A C 1
ATOM 1701 O O . LEU A 1 209 ? -14.946 10.582 -4.077 1.00 78.06 209 LEU A O 1
ATOM 1705 N N . ASN A 1 210 ? -13.430 9.555 -2.783 1.00 66.94 210 ASN A N 1
ATOM 1706 C CA . ASN A 1 210 ? -12.292 9.747 -3.684 1.00 66.94 210 ASN A CA 1
ATOM 1707 C C . ASN A 1 210 ? -12.352 8.878 -4.962 1.00 66.94 210 ASN A C 1
ATOM 1709 O O . ASN A 1 210 ? -11.423 8.922 -5.777 1.00 66.94 210 ASN A O 1
ATOM 1713 N N . PHE A 1 211 ? -13.401 8.069 -5.155 1.00 58.12 211 PHE A N 1
ATOM 1714 C CA . PHE A 1 211 ? -13.655 7.375 -6.424 1.00 58.12 211 PHE A CA 1
ATOM 1715 C C . PHE A 1 211 ? -14.361 8.253 -7.457 1.00 58.12 211 PHE A C 1
ATOM 1717 O O . PHE A 1 211 ? -14.124 8.072 -8.646 1.00 58.12 211 PHE A O 1
ATOM 1724 N N . ASN A 1 212 ? -15.151 9.236 -7.022 1.00 50.56 212 ASN A N 1
ATOM 1725 C CA . ASN A 1 212 ? -16.028 9.994 -7.918 1.00 50.56 212 ASN A CA 1
ATOM 1726 C C . ASN A 1 212 ? -15.330 11.168 -8.632 1.00 50.56 212 ASN A C 1
ATOM 1728 O O . ASN A 1 212 ? -15.850 11.685 -9.617 1.00 50.56 212 ASN A O 1
ATOM 1732 N N . ASP A 1 213 ? -14.143 11.579 -8.177 1.00 49.59 213 ASP A N 1
ATOM 1733 C CA . ASP A 1 213 ? -13.462 12.782 -8.683 1.00 49.59 213 ASP A CA 1
ATOM 1734 C C . ASP A 1 213 ? -12.552 12.545 -9.907 1.00 49.59 213 ASP A C 1
ATOM 1736 O O . ASP A 1 213 ? -12.120 13.512 -10.545 1.00 49.59 213 ASP A O 1
ATOM 1740 N N . ASP A 1 214 ? -12.253 11.287 -10.258 1.00 49.19 214 ASP A N 1
ATOM 1741 C CA . ASP A 1 214 ? -11.396 10.959 -11.412 1.00 49.19 214 ASP A CA 1
ATOM 1742 C C . ASP A 1 214 ? -12.164 10.950 -12.750 1.00 49.19 214 ASP A C 1
ATOM 1744 O O . ASP A 1 214 ? -11.558 11.185 -13.794 1.00 49.19 214 ASP A O 1
ATOM 1748 N N . GLU A 1 215 ? -13.495 10.799 -12.753 1.00 45.69 215 GLU A N 1
ATOM 1749 C CA . GLU A 1 215 ? -14.292 10.852 -13.996 1.00 45.69 215 GLU A CA 1
ATOM 1750 C C . GLU A 1 215 ? -14.485 12.284 -14.542 1.00 45.69 215 GLU A C 1
ATOM 1752 O O . GLU A 1 215 ? -14.856 12.481 -15.699 1.00 45.69 215 GLU A O 1
ATOM 1757 N N . GLY A 1 216 ? -14.198 13.318 -13.740 1.00 38.22 216 GLY A N 1
ATOM 1758 C CA . GLY A 1 216 ? -14.491 14.717 -14.080 1.00 38.22 216 GLY A CA 1
ATOM 1759 C C . GLY A 1 216 ? -13.352 15.519 -14.723 1.00 38.22 216 GLY A C 1
ATOM 1760 O O . GLY A 1 216 ? -13.560 16.681 -15.080 1.00 38.22 216 GLY A O 1
ATOM 1761 N N . LYS A 1 217 ? -12.136 14.967 -14.846 1.00 39.00 217 LYS A N 1
ATOM 1762 C CA . LYS A 1 217 ? -10.943 15.749 -15.250 1.00 39.00 217 LYS A CA 1
ATOM 1763 C C . LYS A 1 217 ? -10.479 15.558 -16.693 1.00 39.00 217 LYS A C 1
ATOM 1765 O O . LYS A 1 217 ? -9.612 16.311 -17.136 1.00 39.00 217 LYS A O 1
ATOM 1770 N N . GLU A 1 218 ? -11.070 14.638 -17.450 1.00 42.19 218 GLU A N 1
ATOM 1771 C CA . GLU A 1 218 ? -10.621 14.338 -18.819 1.00 42.19 218 GLU A CA 1
ATOM 1772 C C . GLU A 1 218 ? -11.296 15.195 -19.913 1.00 42.19 218 GLU A C 1
ATOM 1774 O O . GLU A 1 218 ? -10.899 15.157 -21.072 1.00 42.19 218 GLU A O 1
ATOM 1779 N N . SER A 1 219 ? -12.258 16.057 -19.565 1.00 37.34 219 SER A N 1
ATOM 1780 C CA . SER A 1 219 ? -13.058 16.832 -20.535 1.00 37.34 219 SER A CA 1
ATOM 1781 C C . SER A 1 219 ? -12.713 18.331 -20.650 1.00 37.34 219 SER A C 1
ATOM 1783 O O . SER A 1 219 ? -13.481 19.093 -21.235 1.00 37.34 219 SER A O 1
ATOM 1785 N N . LYS A 1 220 ? -11.555 18.798 -20.148 1.00 38.72 220 LYS A N 1
ATOM 1786 C CA . LYS A 1 220 ? -11.134 20.221 -20.265 1.00 38.72 220 LYS A CA 1
ATOM 1787 C C . LYS A 1 220 ? -9.695 20.457 -20.748 1.00 38.72 220 LYS A C 1
ATOM 1789 O O . LYS A 1 220 ? -9.030 21.387 -20.294 1.00 38.72 220 LYS A O 1
ATOM 1794 N N . LYS A 1 221 ? -9.204 19.658 -21.694 1.00 41.78 221 LYS A N 1
ATOM 1795 C CA . LYS A 1 221 ? -8.003 20.001 -22.475 1.00 41.78 221 LYS A CA 1
ATOM 1796 C C . LYS A 1 221 ? -8.220 19.682 -23.947 1.00 41.78 221 LYS A C 1
ATOM 1798 O O . LYS A 1 221 ? -7.644 18.734 -24.440 1.00 41.78 221 LYS A O 1
ATOM 1803 N N . ASP A 1 222 ? -9.071 20.464 -24.597 1.00 44.06 222 ASP A N 1
ATOM 1804 C CA . ASP A 1 222 ? -9.011 20.744 -26.036 1.00 44.06 222 ASP A CA 1
ATOM 1805 C C . ASP A 1 222 ? -9.905 21.961 -26.284 1.00 44.06 222 ASP A C 1
ATOM 1807 O O . ASP A 1 222 ? -11.125 21.856 -26.395 1.00 44.06 222 ASP A O 1
ATOM 1811 N N . GLY A 1 223 ? -9.308 23.152 -26.250 1.00 45.34 223 GLY A N 1
ATOM 1812 C CA . GLY A 1 223 ? -10.046 24.398 -26.432 1.00 45.34 223 GLY A CA 1
ATOM 1813 C C . GLY A 1 223 ? -9.363 25.619 -25.833 1.00 45.34 223 GLY A C 1
ATOM 1814 O O . GLY A 1 223 ? -9.951 26.286 -24.986 1.00 45.34 223 GLY A O 1
ATOM 1815 N N . SER A 1 224 ? -8.132 25.906 -26.259 1.00 34.50 224 SER A N 1
ATOM 1816 C CA . SER A 1 224 ? -7.619 27.276 -26.348 1.00 34.50 224 SER A CA 1
ATOM 1817 C C . SER A 1 224 ? -6.507 27.368 -27.377 1.00 34.50 224 SER A C 1
ATOM 1819 O O . SER A 1 224 ? -5.791 26.360 -27.561 1.00 34.50 224 SER A O 1
#

InterPro domains:
  IPR000608 Ubiquitin-conjugating (UBC), catalytic core domain [PF00179] (67-202)
  IPR000608 Ubiquitin-conjugating (UBC), catalytic core domain [PS50127] (63-209)
  IPR016135 Ubiquitin-conjugating enzyme/RWD-like [G3DSA:3.10.110.10] (58-213)
  IPR016135 Ubiquitin-conjugating enzyme/RWD-like [SSF54495] (48-209)
  IPR023313 Ubiquitin-conjugating enzyme, active site [PS00183] (136-151)
  IPR050113 Ubiquitin-conjugating enzyme E2-like [PTHR24067] (62-208)

Secondary structure (DSSP, 8-state):
----------------------S-SHHHHHHHHTTSSSTT---TTS-HHHHHHHHHHHTT--HHHHHHHHHHHHHHHSPPTTEEEEEETTEEEEEEEEEEPPTTSTTTT-EEEEEEE--TTTTTSPPEEEESS----TTB-TTSBB--GGGTTT--TT--HHHHHHHHHHHHHS--TTS-S-HHHHHHHHH-HHHHHHHHHHHHHHHHHTTTTSTTSTTSSS--

Nearest PDB structures (foldseek):
  8btl-assembly1_C  TM=9.918E-01  e=7.680E-29  Homo sapiens
  6cyr-assembly1_A  TM=9.826E-01  e=1.978E-28  Homo sapiens
  2yb6-assembly1_A  TM=9.913E-01  e=8.987E-28  Homo sapiens
  8iej-assembly1_R  TM=9.811E-01  e=1.157E-27  Homo sapiens
  2aak-assembly1_A  TM=9.910E-01  e=6.976E-26  Arabidopsis thaliana

Solvent-accessible surface area (backbone atoms only — not comparable to full-atom values): 13536 Å² total; per-residue (Å²): 139,85,88,84,81,80,87,85,82,86,89,87,82,92,82,85,85,88,83,91,77,82,98,76,70,76,70,67,67,57,60,65,63,56,64,68,74,61,73,86,73,71,68,93,80,82,53,69,67,59,51,53,51,55,49,50,57,62,74,69,51,51,72,22,55,54,48,50,56,49,38,51,50,47,40,70,77,60,56,58,89,57,46,50,73,45,56,41,97,90,37,78,49,34,28,46,31,39,39,41,34,48,80,102,35,66,42,39,91,13,52,41,38,31,39,40,42,50,55,82,56,31,52,81,43,64,52,53,54,29,37,71,42,79,72,78,39,22,30,30,27,95,84,21,38,61,69,48,57,57,62,54,90,60,50,54,60,84,61,45,63,58,57,52,54,52,52,54,46,50,42,71,67,57,64,54,66,91,66,44,53,22,61,67,43,29,48,27,55,74,79,35,49,68,63,36,40,56,55,27,42,55,37,26,59,50,30,63,60,69,63,67,64,69,80,72,67,82,84,79,83,87,86,128

Organism: Haemaphysalis longicornis (NCBI:txid44386)

Sequence (224 aa):
MCIAVRACVCRDVTDRHFFGFPDEDVTQLLGRITRFFLWKQLDAKRFPSLKTKLIRYFNMSTPARRRLMRDFKRLQEDPPAGVSGAPTDNNIMIWNAVIFGPHDTPFEDGTFKLTLEFTEEYPNKPPTVRFVSKMFHPNVYADGSICLDILQNRWSPTYDVSAILTSIQSLLDEPNPNSPANSLAAQLYQENRREYEKRVAAIVEQSWLNFNDDEGKESKKDGS

Radius of gyration: 23.16 Å; Cα contacts (8 Å, |Δi|>4): 262; chains: 1; bounding box: 62×66×67 Å